Protein 4A29 (pdb70)

Nearest PDB structures (foldseek):
  4a29-assembly1_A  TM=1.004E+00  e=3.109E-51  synthetic construct
  3ud6-assembly1_A  TM=9.917E-01  e=1.009E-44  synthetic construct
  4a2s-assembly1_A  TM=9.831E-01  e=1.140E-44  Saccharolobus solfataricus
  3nxf-assembly1_A  TM=9.892E-01  e=2.843E-44  synthetic construct
  4ix0-assembly1_A  TM=9.923E-01  e=3.459E-43  Saccharolobus solfataricus

InterPro domains:
  IPR001468 Indole-3-glycerol phosphate synthase, conserved site [PS00614] (48-62)
  IPR011060 Ribulose-phosphate binding barrel [SSF51366] (28-241)
  IPR013785 Aldolase-type TIM barrel [G3DSA:3.20.20.70] (1-248)
  IPR013798 Indole-3-glycerol phosphate synthase domain [MF_00134_A] (30-247)
  IPR013798 Indole-3-glycerol phosphate synthase domain [PF00218] (2-242)
  IPR013798 Indole-3-glycerol phosphate synthase domain [cd00331] (46-246)
  IPR045186 Indole-3-glycerol phosphate synthase [PTHR22854] (33-240)

Solvent-accessible surface area: 10860 Å² total; per-residue (Å²): 54,65,205,28,173,55,90,16,39,51,0,0,92,33,4,69,177,17,104,43,29,198,32,98,41,145,56,112,44,62,34,2,27,107,62,0,75,96,12,24,178,148,132,56,28,1,0,0,0,10,2,14,39,75,15,67,48,55,2,100,40,153,81,68,11,42,128,6,0,104,51,0,57,181,69,2,0,0,2,2,0,6,0,3,85,115,44,25,60,8,35,22,90,2,0,85,84,0,9,61,34,14,74,8,1,0,1,0,12,2,12,0,12,54,80,30,0,0,35,0,0,58,37,6,10,0,2,3,0,6,0,4,0,33,0,1,58,61,196,49,0,74,49,9,2,100,56,0,69,90,61,54,1,21,0,0,0,3,0,9,39,74,88,1,10,75,14,0,61,136,21,33,4,129,0,0,0,0,14,11,86,33,48,161,80,44,112,96,60,68,118,29,1,68,105,0,3,85,83,14,62,113,125,7,10,13,0,0,68,4,25,95,2,74,106,92,26,4,83,75,1,79,166,86,28,0,19,0,0,2,0,17,8,8,0,0,126,70,22,111,38,0,82,70,1,29,139

CATH classification: 3.20.20.70

Radius of gyration: 16.33 Å; Cα contacts (8 Å, |Δi|>4): 592; chains: 1; bounding box: 38×41×38 Å

Secondary structure (DSSP, 8-state):
-----HHHHHHHHHHHTPPP-----SS----HHHHHHHHHHTT---EEEEE-SB-TTS-B----HHHHHHHHTTT-SEEEEE--STTT---HHHHHHHHTT-SS-EEEES---SHHHHHHHHHHT-SEEEEEGGGS-HHHHHHHHHHHHHTT---EEEESSHHHHHHHHHTT-SEEEE-SB-TTT--B-HHHHHHHHTTS-TTSEEEEEESS--HHHHHHHHHTT--EEEE-HHHHH-TTHHHHHH-

Organism: Saccharolobus solfataricus (strain ATCC 35092 / DSM 1617 / JCM 11322 / P2) (NCBI:txid273057)

B-factor: mean 19.7, std 9.14, range [6.72, 58.82]

Foldseek 3Di:
DDDDDDPLNVQVVVQVPDDFDDAAADDAADALLVLLVVCVVVLFAAEAEEDWQAAPLGHHHDDDLLVLLVLCLVRHQHYEYEDRPDGGNHHLVSLLVSLVRHDHAYEYEGADQDLSVLVSCVRSRHNEYEYEQVSDDLVSSLVNCVSRVVSVYQYAYEDEAVVSVVSCVVSPRQHYEYEQAHPVPRDGHVVRSLVVLLVDDLRHAYEYEEEDDDQVVSVVVVVSRHSHYYYYNNCNPPVVVSVRNRD

Structure (mmCIF, N/CA/C/O backbone):
data_4A29
#
_entry.id   4A29
#
_cell.length_a   53.940
_cell.length_b   62.590
_cell.length_c   79.810
_cell.angle_alpha   90.00
_cell.angle_beta   90.00
_cell.angle_gamma   90.00
#
_symmetry.space_group_name_H-M   'P 21 21 21'
#
loop_
_entity.id
_entity.type
_entity.pdbx_description
1 polymer 'ENGINEERED RETRO-ALDOL ENZYME RA95.0'
2 non-polymer 1-(6-METHOXYNAPHTHALEN-2-YL)BUTANE-1,3-DIONE
3 non-polymer D-MALATE
4 water water
#
loop_
_atom_site.group_PDB
_atom_site.id
_atom_site.type_symbol
_atom_site.label_atom_id
_atom_site.label_alt_id
_atom_site.label_comp_id
_atom_site.label_asym_id
_atom_site.label_entity_id
_atom_site.label_seq_id
_atom_site.pdbx_PDB_ins_code
_atom_site.Cartn_x
_atom_site.Cartn_y
_atom_site.Cartn_z
_atom_site.occupancy
_atom_site.B_iso_or_equiv
_atom_site.auth_seq_id
_atom_site.auth_comp_id
_atom_site.auth_asym_id
_atom_site.auth_atom_id
_atom_site.pdbx_PDB_model_num
ATOM 1 N N . PRO A 1 2 ? -12.810 -3.097 -1.562 1.00 14.70 2 PRO A N 1
ATOM 2 C CA . PRO A 1 2 ? -12.983 -1.668 -1.278 1.00 12.69 2 PRO A CA 1
ATOM 3 C C . PRO A 1 2 ? -12.721 -1.346 0.185 1.00 13.10 2 PRO A C 1
ATOM 4 O O . PRO A 1 2 ? -12.589 -2.260 0.997 1.00 14.42 2 PRO A O 1
ATOM 15 N N . ARG A 1 3 ? -12.644 -0.065 0.513 1.00 12.37 3 ARG A N 1
ATOM 16 C CA . ARG A 1 3 ? -12.621 0.355 1.909 1.00 12.63 3 ARG A CA 1
ATOM 17 C C . ARG A 1 3 ? -13.955 0.029 2.552 1.00 12.86 3 ARG A C 1
ATOM 18 O O . ARG A 1 3 ? -14.960 -0.165 1.857 1.00 14.46 3 ARG A O 1
ATOM 39 N N . TYR A 1 4 ? -13.964 -0.015 3.880 1.00 14.04 4 TYR A N 1
ATOM 40 C CA . TYR A 1 4 ? -15.207 -0.083 4.620 1.00 14.73 4 TYR A CA 1
ATOM 41 C C . TYR A 1 4 ? -15.708 1.332 4.865 1.00 15.09 4 TYR A C 1
ATOM 42 O O . TYR A 1 4 ? -15.044 2.147 5.493 1.00 18.57 4 TYR A O 1
ATOM 60 N N . LEU A 1 5 ? -16.893 1.601 4.347 1.00 16.50 5 LEU A N 1
ATOM 61 C CA . LEU A 1 5 ? -17.437 2.936 4.306 1.00 19.79 5 LEU A CA 1
ATOM 62 C C . LEU A 1 5 ? -18.789 2.900 4.992 1.00 23.61 5 LEU A C 1
ATOM 63 O O . LEU A 1 5 ? -19.261 1.837 5.416 1.00 26.71 5 LEU A O 1
ATOM 79 N N . LYS A 1 6 ? -19.409 4.062 5.094 1.00 26.07 6 LYS A N 1
ATOM 80 C CA . LYS A 1 6 ? -20.721 4.175 5.706 1.00 25.99 6 LYS A CA 1
ATOM 81 C C . LYS A 1 6 ? -21.674 4.868 4.764 1.00 21.34 6 LYS A C 1
ATOM 82 O O . LYS A 1 6 ? -21.262 5.495 3.779 1.00 21.48 6 LYS A O 1
ATOM 101 N N . GLY A 1 7 ? -22.951 4.746 5.086 1.00 18.44 7 GLY A N 1
ATOM 102 C CA . GLY A 1 7 ? -23.974 5.521 4.423 1.00 17.32 7 GLY A CA 1
ATOM 103 C C . GLY A 1 7 ? -24.038 5.238 2.926 1.00 16.04 7 GLY A C 1
ATOM 104 O O . GLY A 1 7 ? -23.819 4.106 2.454 1.00 16.37 7 GLY A O 1
ATOM 108 N N . TRP A 1 8 ? -24.390 6.282 2.178 1.00 15.43 8 TRP A N 1
ATOM 109 C CA . TRP A 1 8 ? -24.644 6.136 0.755 1.00 14.19 8 TRP A CA 1
ATOM 110 C C . TRP A 1 8 ? -23.410 5.648 0.013 1.00 13.07 8 TRP A C 1
ATOM 111 O O . TRP A 1 8 ? -23.535 4.946 -0.979 1.00 13.01 8 TRP A O 1
ATOM 132 N N A LEU A 1 9 ? -22.231 6.038 0.476 0.67 13.76 9 LEU A N 1
ATOM 133 N N B LEU A 1 9 ? -22.220 5.993 0.499 0.33 13.59 9 LEU A N 1
ATOM 134 C CA A LEU A 1 9 ? -21.017 5.641 -0.220 0.67 14.16 9 LEU A CA 1
ATOM 135 C CA B LEU A 1 9 ? -20.985 5.591 -0.177 0.33 13.82 9 LEU A CA 1
ATOM 136 C C A LEU A 1 9 ? -20.798 4.122 -0.093 0.67 13.70 9 LEU A C 1
ATOM 137 C C B LEU A 1 9 ? -20.774 4.098 -0.083 0.33 13.81 9 LEU A C 1
ATOM 138 O O A LEU A 1 9 ? -20.415 3.469 -1.064 0.67 15.29 9 LEU A O 1
ATOM 139 O O B LEU A 1 9 ? -20.341 3.450 -1.033 0.33 13.73 9 LEU A O 1
ATOM 170 N N . GLU A 1 10 ? -21.051 3.547 1.086 1.00 15.08 10 GLU A N 1
ATOM 171 C CA . GLU A 1 10 ? -20.999 2.098 1.227 1.00 16.18 10 GLU A CA 1
ATOM 172 C C . GLU A 1 10 ? -22.021 1.435 0.293 1.00 14.21 10 GLU A C 1
ATOM 173 O O . GLU A 1 10 ? -21.735 0.426 -0.350 1.00 15.13 10 GLU A O 1
ATOM 185 N N . ASP A 1 11 ? -23.218 2.001 0.218 1.00 13.77 11 ASP A N 1
ATOM 186 C CA . ASP A 1 11 ? -24.250 1.419 -0.608 1.00 14.16 11 ASP A CA 1
ATOM 187 C C . ASP A 1 11 ? -23.844 1.438 -2.080 1.00 12.76 11 ASP A C 1
ATOM 188 O O . ASP A 1 11 ? -24.013 0.443 -2.786 1.00 13.82 11 ASP A O 1
ATOM 197 N N A VAL A 1 12 ? -23.321 2.562 -2.557 0.85 12.29 12 VAL A N 1
ATOM 198 N N B VAL A 1 12 ? -23.335 2.578 -2.541 0.15 12.31 12 VAL A N 1
ATOM 199 C CA A VAL A 1 12 ? -22.987 2.638 -3.973 0.85 11.90 12 VAL A CA 1
ATOM 200 C CA B VAL A 1 12 ? -22.909 2.714 -3.928 0.15 12.04 12 VAL A CA 1
ATOM 201 C C A VAL A 1 12 ? -21.806 1.716 -4.323 0.85 11.52 12 VAL A C 1
ATOM 202 C C B VAL A 1 12 ? -21.887 1.640 -4.254 0.15 11.48 12 VAL A C 1
ATOM 203 O O A VAL A 1 12 ? -21.724 1.182 -5.422 0.85 11.77 12 VAL A O 1
ATOM 204 O O B VAL A 1 12 ? -22.000 0.938 -5.258 0.15 10.24 12 VAL A O 1
ATOM 229 N N . VAL A 1 13 ? -20.893 1.509 -3.386 1.00 12.83 13 VAL A N 1
ATOM 230 C CA . VAL A 1 13 ? -19.843 0.510 -3.587 1.00 14.22 13 VAL A CA 1
ATOM 231 C C . VAL A 1 13 ? -20.400 -0.908 -3.722 1.00 13.89 13 VAL A C 1
ATOM 232 O O . VAL A 1 13 ? -19.973 -1.664 -4.599 1.00 14.20 13 VAL A O 1
ATOM 245 N N . GLN A 1 14 ? -21.344 -1.279 -2.866 1.00 14.84 14 GLN A N 1
ATOM 246 C CA . GLN A 1 14 ? -21.916 -2.620 -2.942 1.00 16.83 14 GLN A CA 1
ATOM 247 C C . GLN A 1 14 ? -22.655 -2.804 -4.254 1.00 17.26 14 GLN A C 1
ATOM 248 O O . GLN A 1 14 ? -22.588 -3.860 -4.881 1.00 17.55 14 GLN A O 1
ATOM 262 N N A LEU A 1 15 ? -23.338 -1.763 -4.684 0.61 15.46 15 LEU A N 1
ATOM 263 N N B LEU A 1 15 ? -23.386 -1.768 -4.663 0.39 16.38 15 LEU A N 1
ATOM 264 C CA A LEU A 1 15 ? -24.043 -1.816 -5.941 0.61 16.84 15 LEU A CA 1
ATOM 265 C CA B LEU A 1 15 ? -24.038 -1.760 -5.970 0.39 17.80 15 LEU A CA 1
ATOM 266 C C A LEU A 1 15 ? -23.059 -1.957 -7.098 0.61 13.50 15 LEU A C 1
ATOM 267 C C B LEU A 1 15 ? -23.002 -2.041 -7.031 0.39 14.74 15 LEU A C 1
ATOM 268 O O A LEU A 1 15 ? -23.301 -2.707 -8.049 0.61 14.04 15 LEU A O 1
ATOM 269 O O B LEU A 1 15 ? -23.147 -2.961 -7.838 0.39 15.23 15 LEU A O 1
ATOM 300 N N . SER A 1 16 ? -21.944 -1.243 -7.020 1.00 12.56 16 SER A N 1
ATOM 301 C CA . SER A 1 16 ? -20.976 -1.310 -8.076 1.00 11.80 16 SER A CA 1
ATOM 302 C C . SER A 1 16 ? -20.304 -2.696 -8.166 1.00 11.86 16 SER A C 1
ATOM 303 O O . SER A 1 16 ? -20.015 -3.178 -9.265 1.00 12.38 16 SER A O 1
ATOM 311 N N . LEU A 1 17 ? -20.099 -3.354 -7.029 1.00 11.63 17 LEU A N 1
ATOM 312 C CA . LEU A 1 17 ? -19.517 -4.687 -7.029 1.00 12.64 17 LEU A CA 1
ATOM 313 C C . LEU A 1 17 ? -20.363 -5.650 -7.854 1.00 13.12 17 LEU A C 1
ATOM 314 O O . LEU A 1 17 ? -19.827 -6.592 -8.447 1.00 13.75 17 LEU A O 1
ATOM 330 N N . ARG A 1 18 ? -21.672 -5.416 -7.901 1.00 13.55 18 ARG A N 1
ATOM 331 C CA . ARG A 1 18 ? -22.573 -6.295 -8.643 1.00 14.86 18 ARG A CA 1
ATOM 332 C C . ARG A 1 18 ? -23.022 -5.754 -10.013 1.00 13.61 18 ARG A C 1
ATOM 333 O O . ARG A 1 18 ? -23.916 -6.325 -10.636 1.00 16.29 18 ARG A O 1
ATOM 354 N N . ARG A 1 19 ? -22.386 -4.689 -10.497 1.00 12.95 19 ARG A N 1
ATOM 355 C CA . ARG A 1 19 ? -22.775 -4.078 -11.762 1.00 13.02 19 ARG A CA 1
ATOM 356 C C . ARG A 1 19 ? -22.545 -5.079 -12.912 1.00 11.93 19 ARG A C 1
ATOM 357 O O . ARG A 1 19 ? -21.411 -5.484 -13.122 1.00 11.85 19 ARG A O 1
ATOM 378 N N . PRO A 1 20 ? -23.595 -5.449 -13.675 1.00 12.91 20 PRO A N 1
ATOM 379 C CA . PRO A 1 20 ? -23.333 -6.351 -14.805 1.00 12.84 20 PRO A CA 1
ATOM 380 C C . PRO A 1 20 ? -22.519 -5.685 -15.895 1.00 12.39 20 PRO A C 1
ATOM 381 O O . PRO A 1 20 ? -22.791 -4.555 -16.282 1.00 15.84 20 PRO A O 1
ATOM 392 N N . SER A 1 21 ? -21.555 -6.419 -16.427 1.00 11.34 21 SER A N 1
ATOM 393 C CA . SER A 1 21 ? -20.723 -5.924 -17.499 1.00 10.82 21 SER A CA 1
ATOM 394 C C . SER A 1 21 ? -21.412 -6.031 -18.858 1.00 10.43 21 SER A C 1
ATOM 395 O O . SER A 1 21 ? -22.381 -6.787 -19.039 1.00 11.28 21 SER A O 1
ATOM 403 N N A VAL A 1 22 ? -20.895 -5.256 -19.807 0.91 10.61 22 VAL A N 1
ATOM 404 N N B VAL A 1 22 ? -20.862 -5.299 -19.821 0.09 10.47 22 VAL A N 1
ATOM 405 C CA A VAL A 1 22 ? -21.446 -5.210 -21.147 0.91 9.97 22 VAL A CA 1
ATOM 406 C CA B VAL A 1 22 ? -21.460 -5.163 -21.140 0.09 10.37 22 VAL A CA 1
ATOM 407 C C A VAL A 1 22 ? -20.590 -5.976 -22.135 0.91 10.92 22 VAL A C 1
ATOM 408 C C B VAL A 1 22 ? -20.569 -5.813 -22.199 0.09 10.62 22 VAL A C 1
ATOM 409 O O A VAL A 1 22 ? -19.426 -6.298 -21.866 0.91 11.49 22 VAL A O 1
ATOM 410 O O B VAL A 1 22 ? -19.351 -5.889 -22.039 0.09 10.07 22 VAL A O 1
ATOM 435 N N . ARG A 1 23 ? -21.190 -6.268 -23.283 1.00 11.03 23 ARG A N 1
ATOM 436 C CA . ARG A 1 23 ? -20.484 -6.785 -24.447 1.00 11.29 23 ARG A CA 1
ATOM 437 C C . ARG A 1 23 ? -20.701 -5.783 -25.571 1.00 12.15 23 ARG A C 1
ATOM 438 O O . ARG A 1 23 ? -21.850 -5.564 -25.979 1.00 13.55 23 ARG A O 1
ATOM 459 N N . ALA A 1 24 ? -19.619 -5.154 -26.034 1.00 12.69 24 ALA A N 1
ATOM 460 C CA . ALA A 1 24 ? -19.701 -4.096 -27.023 1.00 13.76 24 ALA A CA 1
ATOM 461 C C . ALA A 1 24 ? -18.312 -3.891 -27.612 1.00 14.51 24 ALA A C 1
ATOM 462 O O . ALA A 1 24 ? -17.319 -4.257 -26.985 1.00 14.67 24 ALA A O 1
ATOM 469 N N A SER A 1 25 ? -18.235 -3.310 -28.804 0.19 16.35 25 SER A N 1
ATOM 470 N N B SER A 1 25 ? -18.273 -3.272 -28.791 0.81 17.54 25 SER A N 1
ATOM 471 C CA A SER A 1 25 ? -16.946 -2.945 -29.382 0.19 17.48 25 SER A CA 1
ATOM 472 C CA B SER A 1 25 ? -17.034 -2.919 -29.475 0.81 17.48 25 SER A CA 1
ATOM 473 C C A SER A 1 25 ? -16.909 -1.476 -29.779 0.19 17.25 25 SER A C 1
ATOM 474 C C B SER A 1 25 ? -16.976 -1.419 -29.713 0.81 17.81 25 SER A C 1
ATOM 475 O O A SER A 1 25 ? -17.764 -1.000 -30.524 0.19 17.37 25 SER A O 1
ATOM 476 O O B SER A 1 25 ? -17.902 -0.845 -30.270 0.81 18.61 25 SER A O 1
ATOM 491 N N . ARG A 1 26 ? -15.900 -0.764 -29.288 1.00 16.77 26 ARG A N 1
ATOM 492 C CA . ARG A 1 26 ? -15.794 0.673 -29.523 1.00 16.49 26 ARG A CA 1
ATOM 493 C C . ARG A 1 26 ? -15.530 0.947 -31.008 1.00 15.29 26 ARG A C 1
ATOM 494 O O . ARG A 1 26 ? -15.043 0.079 -31.764 1.00 17.03 26 ARG A O 1
ATOM 515 N N . GLN A 1 27 ? -15.838 2.165 -31.420 1.00 16.12 27 GLN A N 1
ATOM 516 C CA . GLN A 1 27 ? -15.875 2.509 -32.826 1.00 15.34 27 GLN A CA 1
ATOM 517 C C . GLN A 1 27 ? -14.665 3.301 -33.291 1.00 14.53 27 GLN A C 1
ATOM 518 O O . GLN A 1 27 ? -14.517 3.538 -34.483 1.00 16.88 27 GLN A O 1
ATOM 532 N N . ARG A 1 28 ? -13.804 3.703 -32.364 1.00 14.48 28 ARG A N 1
ATOM 533 C CA . ARG A 1 28 ? -12.620 4.490 -32.702 1.00 14.80 28 ARG A CA 1
ATOM 534 C C . ARG A 1 28 ? -11.560 4.280 -31.627 1.00 14.52 28 ARG A C 1
ATOM 535 O O . ARG A 1 28 ? -11.871 3.841 -30.530 1.00 15.04 28 ARG A O 1
ATOM 556 N N . PRO A 1 29 ? -10.303 4.624 -31.937 1.00 15.53 29 PRO A N 1
ATOM 557 C CA . PRO A 1 29 ? -9.254 4.516 -30.925 1.00 16.00 29 PRO A CA 1
ATOM 558 C C . PRO A 1 29 ? -9.472 5.490 -29.770 1.00 15.34 29 PRO A C 1
ATOM 559 O O . PRO A 1 29 ? -10.274 6.414 -29.862 1.00 17.42 29 PRO A O 1
ATOM 570 N N . ILE A 1 30 ? -8.766 5.254 -28.681 1.00 14.62 30 ILE A N 1
ATOM 571 C CA . ILE A 1 30 ? -8.670 6.208 -27.584 1.00 15.03 30 ILE A CA 1
ATOM 572 C C . ILE A 1 30 ? -8.144 7.557 -28.073 1.00 15.84 30 ILE A C 1
ATOM 573 O O . ILE A 1 30 ? -7.173 7.635 -28.844 1.00 17.28 30 ILE A O 1
ATOM 589 N N . ILE A 1 31 ? -8.789 8.619 -27.606 1.00 15.57 31 ILE A N 1
ATOM 590 C CA . ILE A 1 31 ? -8.274 9.973 -27.735 1.00 17.49 31 ILE A CA 1
ATOM 591 C C . ILE A 1 31 ? -7.923 10.440 -26.334 1.00 17.38 31 ILE A C 1
ATOM 592 O O . ILE A 1 31 ? -8.783 10.472 -25.464 1.00 18.37 31 ILE A O 1
ATOM 608 N N . SER A 1 32 ? -6.663 10.794 -26.107 1.00 17.96 3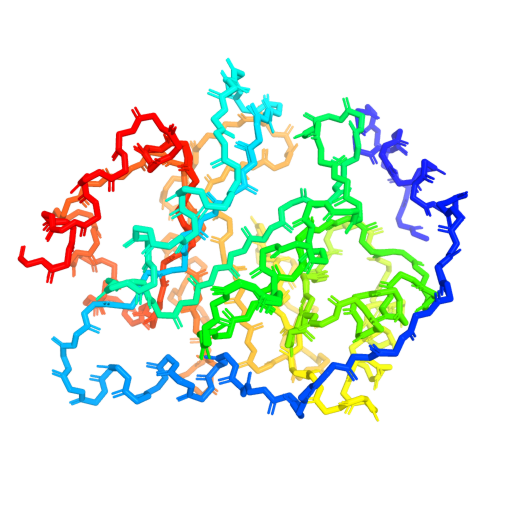2 SER A N 1
ATOM 609 C CA . SER A 1 32 ? -6.196 11.078 -24.751 1.00 18.47 32 SER A CA 1
ATOM 610 C C . SER A 1 32 ? -6.779 12.388 -24.228 1.00 17.87 32 SER A C 1
ATOM 611 O O . SER A 1 32 ? -6.518 13.463 -24.767 1.00 19.29 32 SER A O 1
ATOM 619 N N . LEU A 1 33 ? -7.553 12.294 -23.155 1.00 15.64 33 LEU A N 1
ATOM 620 C CA . LEU A 1 33 ? -8.159 13.466 -22.546 1.00 14.13 33 LEU A CA 1
ATOM 621 C C . LEU A 1 33 ? -7.101 14.361 -21.893 1.00 14.02 33 LEU A C 1
ATOM 622 O O . LEU A 1 33 ? -7.110 15.588 -22.065 1.00 14.11 33 LEU A O 1
ATOM 638 N N . ASN A 1 34 ? -6.181 13.757 -21.152 1.00 14.04 34 ASN A N 1
ATOM 639 C CA . ASN A 1 34 ? -5.151 14.548 -20.491 1.00 14.80 34 ASN A CA 1
ATOM 640 C C . ASN A 1 34 ? -4.235 15.256 -21.493 1.00 16.42 34 ASN A C 1
ATOM 641 O O . ASN A 1 34 ? -3.871 16.412 -21.285 1.00 16.38 34 ASN A O 1
ATOM 652 N N . GLU A 1 35 ? -3.897 14.603 -22.599 1.00 16.96 35 GLU A N 1
ATOM 653 C CA . GLU A 1 35 ? -3.114 15.278 -23.630 1.00 19.54 35 GLU A CA 1
ATOM 654 C C . GLU A 1 35 ? -3.886 16.410 -24.317 1.00 19.75 35 GLU A C 1
ATOM 655 O O . GLU A 1 35 ? -3.299 17.450 -24.635 1.00 21.04 35 GLU A O 1
ATOM 667 N N A ARG A 1 36 ? -5.193 16.255 -24.562 0.55 18.49 36 ARG A N 1
ATOM 668 N N B ARG A 1 36 ? -5.180 16.212 -24.501 0.45 19.26 36 ARG A N 1
ATOM 669 C CA A ARG A 1 36 ? -5.932 17.366 -25.172 0.55 18.07 36 ARG A CA 1
ATOM 670 C CA B ARG A 1 36 ? -5.999 17.220 -25.121 0.45 18.95 36 ARG A CA 1
ATOM 671 C C A ARG A 1 36 ? -5.999 18.537 -24.207 0.55 16.76 36 ARG A C 1
ATOM 672 C C B ARG A 1 36 ? -6.062 18.467 -24.230 0.45 18.42 36 ARG A C 1
ATOM 673 O O A ARG A 1 36 ? -5.897 19.694 -24.612 0.55 17.70 36 ARG A O 1
ATOM 674 O O B ARG A 1 36 ? -6.001 19.595 -24.720 0.45 20.83 36 ARG A O 1
ATOM 715 N N . ILE A 1 37 ? -6.154 18.257 -22.920 1.00 15.81 37 ILE A N 1
ATOM 716 C CA . ILE A 1 37 ? -6.108 19.352 -21.950 1.00 15.68 37 ILE A CA 1
ATOM 717 C C . ILE A 1 37 ? -4.804 20.149 -22.064 1.00 18.02 37 ILE A C 1
ATOM 718 O O . ILE A 1 37 ? -4.805 21.383 -22.081 1.00 17.94 37 ILE A O 1
ATOM 734 N N . LEU A 1 38 ? -3.684 19.442 -22.138 1.00 17.51 38 LEU A N 1
ATOM 735 C CA . LEU A 1 38 ? -2.395 20.128 -22.247 1.00 20.66 38 LEU A CA 1
ATOM 736 C C . LEU A 1 38 ? -2.326 20.966 -23.526 1.00 22.65 38 LEU A C 1
ATOM 737 O O . LEU A 1 38 ? -1.707 22.040 -23.539 1.00 24.97 38 LEU A O 1
ATOM 753 N N . GLU A 1 39 ? -2.934 20.489 -24.608 1.00 21.54 39 GLU A N 1
ATOM 754 C CA . GLU A 1 39 ? -3.014 21.272 -25.847 1.00 23.83 39 GLU A CA 1
ATOM 755 C C . GLU A 1 39 ? -3.795 22.570 -25.640 1.00 24.33 39 GLU A C 1
ATOM 756 O O . GLU A 1 39 ? -3.363 23.641 -26.096 1.00 25.94 39 GLU A O 1
ATOM 768 N N . PHE A 1 40 ? -4.932 22.489 -24.955 1.00 22.14 40 PHE A N 1
ATOM 769 C CA . PHE A 1 40 ? -5.735 23.680 -24.706 1.00 21.24 40 PHE A CA 1
ATOM 770 C C . PHE A 1 40 ? -4.949 24.662 -23.845 1.00 24.03 40 PHE A C 1
ATOM 771 O O . PHE A 1 40 ? -4.954 25.883 -24.092 1.00 23.77 40 PHE A O 1
ATOM 788 N N . ASN A 1 41 ? -4.228 24.147 -22.857 1.00 22.80 41 ASN A N 1
ATOM 789 C CA . ASN A 1 41 ? -3.429 25.016 -21.984 1.00 24.23 41 ASN A CA 1
ATOM 790 C C . ASN A 1 41 ? -2.422 25.837 -22.795 1.00 27.17 41 ASN A C 1
ATOM 791 O O . ASN A 1 41 ? -2.204 27.042 -22.556 1.00 29.40 41 ASN A O 1
ATOM 802 N N . LYS A 1 42 ? -1.777 25.175 -23.744 1.00 28.99 42 LYS A N 1
ATOM 803 C CA . LYS A 1 42 ? -0.759 25.860 -24.556 1.00 30.96 42 LYS A CA 1
ATOM 804 C C . LYS A 1 42 ? -1.368 27.094 -25.210 1.00 29.36 42 LYS A C 1
ATOM 805 O O . LYS A 1 42 ? -0.715 28.143 -25.355 1.00 31.12 42 LYS A O 1
ATOM 824 N N . ARG A 1 43 ? -2.618 26.952 -25.625 1.00 28.89 43 ARG A N 1
ATOM 825 C CA . ARG A 1 43 ? -3.287 27.938 -26.449 1.00 28.66 43 ARG A CA 1
ATOM 826 C C . ARG A 1 43 ? -4.128 28.911 -25.634 1.00 26.68 43 ARG A C 1
ATOM 827 O O . ARG A 1 43 ? -4.799 29.784 -26.204 1.00 28.13 43 ARG A O 1
ATOM 848 N N . ASN A 1 44 ? -4.057 28.801 -24.312 1.00 26.23 44 ASN A N 1
ATOM 849 C CA . ASN A 1 44 ? -4.842 29.662 -23.436 1.00 25.27 44 ASN A CA 1
ATOM 850 C C . ASN A 1 44 ? -6.331 29.605 -23.768 1.00 23.24 44 ASN A C 1
ATOM 851 O O . ASN A 1 44 ? -7.001 30.639 -23.760 1.00 27.13 44 ASN A O 1
ATOM 862 N N . ILE A 1 45 ? -6.843 28.390 -24.029 1.00 21.63 45 ILE A N 1
ATOM 863 C CA . ILE A 1 45 ? -8.267 28.153 -24.135 1.00 22.50 45 ILE A CA 1
ATOM 864 C C . ILE A 1 45 ? -8.624 27.418 -22.883 1.00 20.28 45 ILE A C 1
ATOM 865 O O . ILE A 1 45 ? -8.135 26.324 -22.615 1.00 20.83 45 ILE A O 1
ATOM 881 N N . THR A 1 46 ? -9.463 28.040 -22.095 1.00 19.59 46 THR A N 1
ATOM 882 C CA . THR A 1 46 ? -9.936 27.407 -20.892 1.00 17.20 46 THR A CA 1
ATOM 883 C C . THR A 1 46 ? -10.479 26.018 -21.221 1.00 17.05 46 THR A C 1
ATOM 884 O O . THR A 1 46 ? -11.284 25.883 -22.141 1.00 17.45 46 THR A O 1
ATOM 895 N N . ALA A 1 47 ? -10.053 25.006 -20.457 1.00 14.27 47 ALA A N 1
ATOM 896 C CA . ALA A 1 47 ? -10.383 23.609 -20.727 1.00 13.20 47 ALA A CA 1
ATOM 897 C C . ALA A 1 47 ? -11.414 23.111 -19.729 1.00 11.64 47 ALA A C 1
ATOM 898 O O . ALA A 1 47 ? -11.098 22.866 -18.563 1.00 12.33 47 ALA A O 1
ATOM 905 N N . ILE A 1 48 ? -12.653 22.990 -20.205 1.00 11.43 48 ILE A N 1
ATOM 906 C CA . ILE A 1 48 ? -13.778 22.576 -19.369 1.00 11.17 48 ILE A CA 1
ATOM 907 C C . ILE A 1 48 ? -14.236 21.200 -19.837 1.00 10.73 48 ILE A C 1
ATOM 908 O O . ILE A 1 48 ? -14.549 21.011 -21.017 1.00 11.63 48 ILE A O 1
ATOM 924 N N . ILE A 1 49 ? -14.271 20.252 -18.900 1.00 10.07 49 ILE A N 1
ATOM 925 C CA . ILE A 1 49 ? -14.866 18.943 -19.125 1.00 9.83 49 ILE A CA 1
ATOM 926 C C . ILE A 1 49 ? -16.309 19.072 -18.648 1.00 9.69 49 ILE A C 1
ATOM 927 O O . ILE A 1 49 ? -16.574 19.198 -17.456 1.00 10.54 49 ILE A O 1
ATOM 943 N N . ALA A 1 50 ? -17.248 19.109 -19.585 1.00 9.98 50 ALA A N 1
ATOM 944 C CA . ALA A 1 50 ? -18.662 19.279 -19.248 1.00 9.98 50 ALA A CA 1
ATOM 945 C C . ALA A 1 50 ? -19.232 17.940 -18.838 1.00 9.30 50 ALA A C 1
ATOM 946 O O . ALA A 1 50 ? -19.069 16.946 -19.555 1.00 10.61 50 ALA A O 1
ATOM 953 N N . VAL A 1 51 ? -19.917 17.917 -17.706 1.00 9.56 51 VAL A N 1
ATOM 954 C CA . VAL A 1 51 ? -20.529 16.696 -17.192 1.00 9.29 51 VAL A CA 1
ATOM 955 C C . VAL A 1 51 ? -21.966 16.567 -17.673 1.00 8.57 51 VAL A C 1
ATOM 956 O O . VAL A 1 51 ? -22.750 17.517 -17.545 1.00 9.19 51 VAL A O 1
ATOM 969 N N . TYR A 1 52 ? -22.316 15.383 -18.176 1.00 8.78 52 TYR A N 1
ATOM 970 C CA . TYR A 1 52 ? -23.710 14.995 -18.322 1.00 8.76 52 TYR A CA 1
ATOM 971 C C . TYR A 1 52 ? -24.085 14.075 -17.167 1.00 8.56 52 TYR A C 1
ATOM 972 O O . TYR A 1 52 ? -23.567 12.956 -17.038 1.00 9.29 52 TYR A O 1
ATOM 990 N N A GLU A 1 53 ? -24.948 14.564 -16.275 0.54 8.78 53 GLU A N 1
ATOM 991 N N B GLU A 1 53 ? -24.990 14.591 -16.344 0.46 8.31 53 GLU A N 1
ATOM 992 C CA A GLU A 1 53 ? -25.601 13.697 -15.287 0.54 9.45 53 GLU A CA 1
ATOM 993 C CA B GLU A 1 53 ? -25.326 13.995 -15.071 0.46 9.38 53 GLU A CA 1
ATOM 994 C C A GLU A 1 53 ? -26.937 14.296 -14.900 0.54 9.50 53 GLU A C 1
ATOM 995 C C B GLU A 1 53 ? -26.748 14.485 -14.789 0.46 9.50 53 GLU A C 1
ATOM 996 O O A GLU A 1 53 ? -27.046 15.484 -14.608 0.54 9.95 53 GLU A O 1
ATOM 997 O O B GLU A 1 53 ? -27.010 15.694 -14.786 0.46 10.68 53 GLU A O 1
ATOM 1020 N N A ARG A 1 54 ? -27.960 13.459 -14.864 0.54 9.96 54 ARG A N 1
ATOM 1021 N N B ARG A 1 54 ? -27.678 13.546 -14.618 0.46 9.97 54 ARG A N 1
ATOM 1022 C CA A ARG A 1 54 ? -29.287 13.930 -14.508 0.54 10.90 54 ARG A CA 1
ATOM 1023 C CA B ARG A 1 54 ? -29.098 13.886 -14.500 0.46 10.77 54 ARG A CA 1
ATOM 1024 C C A ARG A 1 54 ? -29.412 14.289 -13.023 0.54 10.06 54 ARG A C 1
ATOM 1025 C C B ARG A 1 54 ? -29.486 14.161 -13.054 0.46 10.56 54 ARG A C 1
ATOM 1026 O O A ARG A 1 54 ? -30.104 15.254 -12.675 0.54 10.73 54 ARG A O 1
ATOM 1027 O O B ARG A 1 54 ? -30.457 14.874 -12.769 0.46 10.16 54 ARG A O 1
ATOM 1068 N N . LYS A 1 55 ? -28.767 13.521 -12.144 1.00 9.82 55 LYS A N 1
ATOM 1069 C CA . LYS A 1 55 ? -29.024 13.652 -10.725 1.00 10.59 55 LYS A CA 1
ATOM 1070 C C . LYS A 1 55 ? -27.707 13.567 -9.972 1.00 10.41 55 LYS A C 1
ATOM 1071 O O . LYS A 1 55 ? -26.743 12.977 -10.455 1.00 10.84 55 LYS A O 1
ATOM 1090 N N A SER A 1 56 ? -27.677 14.143 -8.781 0.69 11.08 56 SER A N 1
ATOM 1091 N N B SER A 1 56 ? -27.683 14.118 -8.765 0.31 11.78 56 SER A N 1
ATOM 1092 C CA A SER A 1 56 ? -26.554 13.964 -7.889 0.69 11.09 56 SER A CA 1
ATOM 1093 C CA B SER A 1 56 ? -26.531 13.982 -7.890 0.31 13.42 56 SER A CA 1
ATOM 1094 C C A SER A 1 56 ? -27.025 14.070 -6.451 0.69 11.97 56 SER A C 1
ATOM 1095 C C B SER A 1 56 ? -26.959 14.139 -6.440 0.31 13.93 56 SER A C 1
ATOM 1096 O O A SER A 1 56 ? -27.966 14.806 -6.161 0.69 12.72 56 SER A O 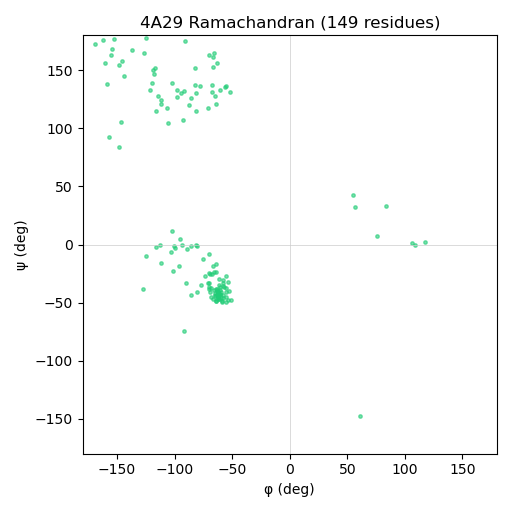1
ATOM 1097 O O B SER A 1 56 ? -27.825 14.960 -6.136 0.31 14.02 56 SER A O 1
ATOM 1112 N N . PRO A 1 57 ? -26.326 13.383 -5.529 1.00 12.50 57 PRO A N 1
ATOM 1113 C CA . PRO A 1 57 ? -26.576 13.602 -4.100 1.00 13.52 57 PRO A CA 1
ATOM 1114 C C . PRO A 1 57 ? -26.291 15.020 -3.646 1.00 13.27 57 PRO A C 1
ATOM 1115 O O . PRO A 1 57 ? -26.685 15.352 -2.538 1.00 15.78 57 PRO A O 1
ATOM 1126 N N . SER A 1 58 ? -25.645 15.842 -4.468 1.00 13.36 58 SER A N 1
ATOM 1127 C CA . SER A 1 58 ? -25.427 17.248 -4.159 1.00 15.68 58 SER A CA 1
ATOM 1128 C C . SER A 1 58 ? -26.681 18.111 -4.329 1.00 14.35 58 SER A C 1
ATOM 1129 O O . SER A 1 58 ? -26.678 19.271 -3.915 1.00 17.62 58 SER A O 1
ATOM 1137 N N . GLY A 1 59 ? -27.732 17.578 -4.959 1.00 12.87 59 GLY A N 1
ATOM 1138 C CA . GLY A 1 59 ? -28.975 18.306 -5.141 1.00 14.14 59 GLY A CA 1
ATOM 1139 C C . GLY A 1 59 ? -29.419 18.608 -6.559 1.00 13.31 59 GLY A C 1
ATOM 1140 O O . GLY A 1 59 ? -30.423 19.261 -6.744 1.00 18.11 59 GLY A O 1
ATOM 1144 N N . LEU A 1 60 ? -28.685 18.155 -7.563 1.00 12.49 60 LEU A N 1
ATOM 1145 C CA . LEU A 1 60 ? -29.126 18.272 -8.948 1.00 12.90 60 LEU A CA 1
ATOM 1146 C C . LEU A 1 60 ? -30.166 17.198 -9.249 1.00 11.78 60 LEU A C 1
ATOM 1147 O O . LEU A 1 60 ? -29.966 16.039 -8.882 1.00 11.55 60 LEU A O 1
ATOM 1163 N N . ASP A 1 61 ? -31.247 17.553 -9.948 1.00 12.45 61 ASP A N 1
ATOM 1164 C CA . ASP A 1 61 ? -32.251 16.561 -10.370 1.00 12.79 61 ASP A CA 1
ATOM 1165 C C . ASP A 1 61 ? -33.010 17.104 -11.568 1.00 14.08 61 ASP A C 1
ATOM 1166 O O . ASP A 1 61 ? -33.985 17.838 -11.414 1.00 16.38 61 ASP A O 1
ATOM 1175 N N . VAL A 1 62 ? -32.532 16.776 -12.764 1.00 13.09 62 VAL A N 1
ATOM 1176 C CA . VAL A 1 62 ? -33.088 17.318 -13.986 1.00 13.49 62 VAL A CA 1
ATOM 1177 C C . VAL A 1 62 ? -33.225 16.239 -15.053 1.00 13.36 62 VAL A C 1
ATOM 1178 O O . VAL A 1 62 ? -32.690 15.130 -14.935 1.00 14.70 62 VAL A O 1
ATOM 1191 N N . GLU A 1 63 ? -33.955 16.592 -16.101 1.00 12.87 63 GLU A N 1
ATOM 1192 C CA . GLU A 1 63 ? -34.000 15.812 -17.330 1.00 12.75 63 GLU A CA 1
ATOM 1193 C C . GLU A 1 63 ? -33.493 16.697 -18.450 1.00 12.15 63 GLU A C 1
ATOM 1194 O O . GLU A 1 63 ? -33.814 17.874 -18.498 1.00 15.64 63 GLU A O 1
ATOM 1206 N N . ARG A 1 64 ? -32.692 16.133 -19.332 1.00 11.38 64 ARG A N 1
ATOM 1207 C CA . ARG A 1 64 ? -32.150 16.824 -20.487 1.00 12.10 64 ARG A CA 1
ATOM 1208 C C . ARG A 1 64 ? -31.737 15.782 -21.507 1.00 11.04 64 ARG A C 1
ATOM 1209 O O . ARG A 1 64 ? -31.137 14.791 -21.140 1.00 12.58 64 ARG A O 1
ATOM 1230 N N . ASP A 1 65 ? -32.007 16.006 -22.784 1.00 12.24 65 ASP A N 1
ATOM 1231 C CA . ASP A 1 65 ? -31.610 15.020 -23.771 1.00 12.54 65 ASP A CA 1
ATOM 1232 C C . ASP A 1 65 ? -30.091 14.906 -23.835 1.00 12.17 65 ASP A C 1
ATOM 1233 O O . ASP A 1 65 ? -29.406 15.923 -24.023 1.00 12.27 65 ASP A O 1
ATOM 1242 N N . PRO A 1 66 ? -29.547 13.682 -23.728 1.00 11.94 66 PRO A N 1
ATOM 1243 C CA . PRO A 1 66 ? -28.081 13.577 -23.676 1.00 12.24 66 PRO A CA 1
ATOM 1244 C C . PRO A 1 66 ? -27.387 13.940 -24.986 1.00 11.62 66 PRO A C 1
ATOM 1245 O O . PRO A 1 66 ? -26.302 14.519 -24.970 1.00 11.78 66 PRO A O 1
ATOM 1256 N N . ILE A 1 67 ? -27.982 13.582 -26.118 1.00 12.69 67 ILE A N 1
ATOM 1257 C CA A ILE A 1 67 ? -27.366 13.878 -27.409 0.43 14.16 67 ILE A CA 1
ATOM 1258 C CA B ILE A 1 67 ? -27.345 13.861 -27.400 0.57 13.33 67 ILE A CA 1
ATOM 1259 C C . ILE A 1 67 ? -27.398 15.370 -27.708 1.00 13.25 67 ILE A C 1
ATOM 1260 O O . ILE A 1 67 ? -26.407 15.945 -28.146 1.00 13.79 67 ILE A O 1
ATOM 1289 N N . GLU A 1 68 ? -28.522 16.025 -27.431 1.00 12.91 68 GLU A N 1
ATOM 1290 C CA . GLU A 1 68 ? -28.590 17.469 -27.632 1.00 14.14 68 GLU A CA 1
ATOM 1291 C C . GLU A 1 68 ? -27.557 18.185 -26.764 1.00 12.02 68 GLU A C 1
ATOM 1292 O O . GLU A 1 68 ? -26.898 19.135 -27.208 1.00 12.69 68 GLU A O 1
ATOM 1304 N N . TYR A 1 69 ? -27.416 17.761 -25.512 1.00 11.42 69 TYR A N 1
ATOM 1305 C CA . TYR A 1 69 ? -26.421 18.366 -24.634 1.00 10.86 69 TYR A CA 1
ATOM 1306 C C . TYR A 1 69 ? -25.010 18.144 -25.155 1.00 10.81 69 TYR A C 1
ATOM 1307 O O . TYR A 1 69 ? -24.196 19.074 -25.247 1.00 11.47 69 TYR A O 1
ATOM 1325 N N . ALA A 1 70 ? -24.716 16.912 -25.532 1.00 11.10 70 ALA A N 1
ATOM 1326 C CA . ALA A 1 70 ? -23.381 16.585 -26.002 1.00 11.61 70 ALA A CA 1
ATOM 1327 C C . ALA A 1 70 ? -23.018 17.349 -27.266 1.00 11.92 70 ALA A C 1
ATOM 1328 O O . ALA A 1 70 ? -21.899 17.834 -27.413 1.00 12.99 70 ALA A O 1
ATOM 1335 N N . LYS A 1 71 ? -23.948 17.432 -28.213 1.00 12.73 71 LYS A N 1
ATOM 1336 C CA A LYS A 1 71 ? -23.669 18.115 -29.469 0.26 13.79 71 LYS A CA 1
ATOM 1337 C CA B LYS A 1 71 ? -23.660 18.120 -29.468 0.74 14.67 71 LYS A CA 1
ATOM 1338 C C . LYS A 1 71 ? -23.467 19.622 -29.254 1.00 13.37 71 LYS A C 1
ATOM 1339 O O . LYS A 1 71 ? -22.652 20.238 -29.922 1.00 14.99 71 LYS A O 1
ATOM 1374 N N . PHE A 1 72 ? -24.184 20.209 -28.307 1.00 12.96 72 PHE A N 1
ATOM 1375 C CA . PHE A 1 72 ? -23.935 21.600 -27.949 1.00 13.18 72 PHE A CA 1
ATOM 1376 C C . PHE A 1 72 ? -22.526 21.739 -27.366 1.00 12.54 72 PHE A C 1
ATOM 1377 O O . PHE A 1 72 ? -21.738 22.602 -27.766 1.00 14.48 72 PHE A O 1
ATOM 1394 N N . MET A 1 73 ? -22.196 20.871 -26.415 1.00 12.38 73 MET A N 1
ATOM 1395 C CA . MET A 1 73 ? -20.925 20.983 -25.708 1.00 12.94 73 MET A CA 1
ATOM 1396 C C . MET A 1 73 ? -19.713 20.669 -26.577 1.00 12.96 73 MET A C 1
ATOM 1397 O O . MET A 1 73 ? -18.609 21.152 -26.313 1.00 14.37 73 MET A O 1
ATOM 1411 N N . GLU A 1 74 ? -19.909 19.873 -27.618 1.00 14.01 74 GLU A N 1
ATOM 1412 C CA . GLU A 1 74 ? -18.830 19.520 -28.524 1.00 14.61 74 GLU A CA 1
ATOM 1413 C C . GLU A 1 74 ? -18.120 20.752 -29.062 1.00 15.14 74 GLU A C 1
ATOM 1414 O O . GLU A 1 74 ? -16.932 20.694 -29.333 1.00 16.83 74 GLU A O 1
ATOM 1426 N N . ARG A 1 75 ? -18.873 21.837 -29.232 1.00 17.13 75 ARG A N 1
ATOM 1427 C CA . ARG A 1 75 ? -18.379 23.098 -29.776 1.00 19.17 75 ARG A CA 1
ATOM 1428 C C . ARG A 1 75 ? -17.359 23.818 -28.844 1.00 17.22 75 ARG A C 1
ATOM 1429 O O . ARG A 1 75 ? -16.531 24.596 -29.299 1.00 20.41 75 ARG A O 1
ATOM 1450 N N . TYR A 1 76 ? -17.438 23.554 -27.542 1.00 13.99 76 TYR A N 1
ATOM 1451 C CA . TYR A 1 76 ? -16.825 24.391 -26.503 1.00 12.72 76 TYR A CA 1
ATOM 1452 C C . TYR A 1 76 ? -15.937 23.628 -25.527 1.00 12.57 76 TYR A C 1
ATOM 1453 O O . TYR A 1 76 ? -14.942 24.172 -25.069 1.00 14.19 76 TYR A O 1
ATOM 1471 N N . ALA A 1 77 ? -16.339 22.414 -25.162 1.00 12.43 77 ALA A N 1
ATOM 1472 C CA . ALA A 1 77 ? -15.713 21.685 -24.082 1.00 11.79 77 ALA A CA 1
ATOM 1473 C C . ALA A 1 77 ? -14.440 20.975 -24.557 1.00 11.89 77 ALA A C 1
ATOM 1474 O O . ALA A 1 77 ? -14.331 20.557 -25.712 1.00 13.55 77 ALA A O 1
ATOM 1481 N N . VAL A 1 78 ? -13.494 20.775 -23.645 1.00 11.64 78 VAL A N 1
ATOM 1482 C CA . VAL A 1 78 ? -12.316 19.979 -23.963 1.00 13.07 78 VAL A CA 1
ATOM 1483 C C . VAL A 1 78 ? -12.649 18.485 -24.041 1.00 12.72 78 VAL A C 1
ATOM 1484 O O . VAL A 1 78 ? -11.977 17.717 -24.742 1.00 14.80 78 VAL A O 1
ATOM 1497 N N . GLY A 1 79 ? -13.678 18.088 -23.304 1.00 11.88 79 GLY A N 1
ATOM 1498 C CA . GLY A 1 79 ? -14.104 16.711 -23.239 1.00 11.88 79 GLY A CA 1
ATOM 1499 C C . GLY A 1 79 ? -15.448 16.695 -22.537 1.00 10.70 79 GLY A C 1
ATOM 1500 O O . GLY A 1 79 ? -15.907 17.708 -22.013 1.00 10.72 79 GLY A O 1
ATOM 1504 N N . LEU A 1 80 ? -16.085 15.531 -22.520 1.00 10.98 80 LEU A N 1
ATOM 1505 C CA . LEU A 1 80 ? -17.315 15.304 -21.756 1.00 10.65 80 LEU A CA 1
ATOM 1506 C C . LEU A 1 80 ? -17.077 14.241 -20.705 1.00 10.72 80 LEU A C 1
ATOM 1507 O O . LEU A 1 80 ? -16.337 13.285 -20.950 1.00 13.82 80 LEU A O 1
ATOM 1523 N N . SER A 1 81 ? -17.750 14.369 -19.570 1.00 10.13 81 SER A N 1
ATOM 1524 C CA . SER A 1 81 ? -17.806 13.330 -18.556 1.00 10.65 81 SER A CA 1
ATOM 1525 C C . SER A 1 81 ? -19.229 12.834 -18.453 1.00 10.74 81 SER A C 1
ATOM 1526 O O . SER A 1 81 ? -20.139 13.623 -18.302 1.00 14.72 81 SER A O 1
ATOM 1534 N N . ILE A 1 82 ? -19.424 11.536 -18.542 1.00 9.00 82 ILE A N 1
ATOM 1535 C CA A ILE A 1 82 ? -20.748 10.963 -18.439 0.43 9.26 82 ILE A CA 1
ATOM 1536 C CA B ILE A 1 82 ? -20.763 10.955 -18.428 0.57 9.35 82 ILE A CA 1
ATOM 1537 C C . ILE A 1 82 ? -20.817 10.132 -17.168 1.00 8.32 82 ILE A C 1
ATOM 1538 O O . ILE A 1 82 ? -20.059 9.174 -17.003 1.00 9.24 82 ILE A O 1
ATOM 1567 N N . THR A 1 83 ? -21.694 10.526 -16.251 1.00 8.95 83 THR A N 1
ATOM 1568 C CA . THR A 1 83 ? -21.847 9.784 -15.004 1.00 9.31 83 THR A CA 1
ATOM 1569 C C . THR A 1 83 ? -22.736 8.576 -15.237 1.00 10.10 83 THR A C 1
ATOM 1570 O O . THR A 1 83 ? -23.914 8.729 -15.558 1.00 12.65 83 THR A O 1
ATOM 1581 N N . THR A 1 84 ? -22.179 7.373 -15.094 1.00 9.18 84 THR A N 1
ATOM 1582 C CA . THR A 1 84 ? -22.877 6.145 -15.415 1.00 9.76 84 THR A CA 1
ATOM 1583 C C . THR A 1 84 ? -23.437 5.443 -14.176 1.00 9.33 84 THR A C 1
ATOM 1584 O O . THR A 1 84 ? -24.075 4.407 -14.301 1.00 10.63 84 THR A O 1
ATOM 1595 N N . GLU A 1 85 ? -23.225 5.989 -12.984 1.00 9.28 85 GLU A N 1
ATOM 1596 C CA . GLU A 1 85 ? -23.796 5.410 -11.770 1.00 9.49 85 GLU A CA 1
ATOM 1597 C C . GLU A 1 85 ? -25.315 5.564 -11.807 1.00 9.29 85 GLU A C 1
ATOM 1598 O O . GLU A 1 85 ? -25.821 6.648 -12.096 1.00 9.79 85 GLU A O 1
ATOM 1610 N N . GLU A 1 86 ? -26.036 4.482 -11.531 1.00 10.55 86 GLU A N 1
ATOM 1611 C CA . GLU A 1 86 ? -27.478 4.428 -11.764 1.00 11.09 86 GLU A CA 1
ATOM 1612 C C . GLU A 1 86 ? -28.356 4.963 -10.641 1.00 11.14 86 GLU A C 1
ATOM 1613 O O . GLU A 1 86 ? -29.374 5.596 -10.907 1.00 12.22 86 GLU A O 1
ATOM 1625 N N . LYS A 1 87 ? -28.044 4.616 -9.398 1.00 11.91 87 LYS A N 1
ATOM 1626 C CA . LYS A 1 87 ? -29.005 4.780 -8.316 1.00 12.40 87 LYS A CA 1
ATOM 1627 C C . LYS A 1 87 ? -29.060 6.204 -7.790 1.00 12.66 87 LYS A C 1
ATOM 1628 O O . LYS A 1 87 ? -30.136 6.715 -7.459 1.00 14.16 87 LYS A O 1
ATOM 1647 N N . TYR A 1 88 ? -27.894 6.826 -7.667 1.00 11.39 88 TYR A N 1
ATOM 1648 C CA . TYR A 1 88 ? -27.767 8.148 -7.068 1.00 11.93 88 TYR A CA 1
ATOM 1649 C C . TYR A 1 88 ? -27.617 9.256 -8.105 1.00 11.68 88 TYR A C 1
ATOM 1650 O O . TYR A 1 88 ? -27.909 10.415 -7.817 1.00 12.70 88 TYR A O 1
ATOM 1668 N N . PHE A 1 89 ? -27.152 8.891 -9.298 1.00 10.28 89 PHE A N 1
ATOM 1669 C CA . PHE A 1 89 ? -26.894 9.856 -10.355 1.00 10.19 89 PHE A CA 1
ATOM 1670 C C . PHE A 1 89 ? -27.779 9.660 -11.588 1.00 10.19 89 PHE A C 1
ATOM 1671 O O . PHE A 1 89 ? -27.683 10.441 -12.533 1.00 9.76 89 PHE A O 1
ATOM 1688 N N . ASN A 1 90 ? -28.637 8.642 -11.587 1.00 9.96 90 ASN A N 1
ATOM 1689 C CA . ASN A 1 90 ? -29.557 8.396 -12.696 1.00 10.50 90 ASN A CA 1
ATOM 1690 C C . ASN A 1 90 ? -28.857 8.222 -14.037 1.00 10.47 90 ASN A C 1
ATOM 1691 O O . ASN A 1 90 ? -29.412 8.540 -15.087 1.00 12.74 90 ASN A O 1
ATOM 1702 N N . GLY A 1 91 ? -27.653 7.669 -13.991 1.00 10.21 91 GLY A N 1
ATOM 1703 C CA . GLY A 1 91 ? -26.890 7.404 -15.183 1.00 9.72 91 GLY A CA 1
ATOM 1704 C C . GLY A 1 91 ? -27.146 6.024 -15.750 1.00 9.77 91 GLY A C 1
ATOM 1705 O O . GLY A 1 91 ? -27.851 5.198 -15.159 1.00 11.47 91 GLY A O 1
ATOM 1709 N N . SER A 1 92 ? -26.540 5.771 -16.900 1.00 9.83 92 SER A N 1
ATOM 1710 C CA . SER A 1 92 ? -26.629 4.445 -17.515 1.00 11.80 92 SER A CA 1
ATOM 1711 C C . SER A 1 92 ? -25.504 4.256 -18.523 1.00 10.55 92 SER A C 1
ATOM 1712 O O . SER A 1 92 ? -24.971 5.214 -19.085 1.00 11.42 92 SER A O 1
ATOM 1720 N N . TYR A 1 93 ? -25.171 2.996 -18.767 1.00 10.35 93 TYR A N 1
ATOM 1721 C CA . TYR A 1 93 ? -24.218 2.650 -19.803 1.00 10.41 93 TYR A CA 1
ATOM 1722 C C . TYR A 1 93 ? -24.695 3.049 -21.205 1.00 10.32 93 TYR A C 1
ATOM 1723 O O . TYR A 1 93 ? -23.893 3.501 -22.009 1.00 11.59 93 TYR A O 1
ATOM 1741 N N . GLU A 1 94 ? -25.983 2.905 -21.493 1.00 11.47 94 GLU A N 1
ATOM 1742 C CA . GLU A 1 94 ? -26.512 3.339 -22.785 1.00 13.11 94 GLU A CA 1
ATOM 1743 C C . GLU A 1 94 ? -26.311 4.841 -23.009 1.00 13.59 94 GLU A C 1
ATOM 1744 O O . GLU A 1 94 ? -26.039 5.270 -24.132 1.00 15.98 94 GLU A O 1
ATOM 1756 N N . THR A 1 95 ? -26.432 5.635 -21.950 1.00 12.94 95 THR A N 1
ATOM 1757 C CA . THR A 1 95 ? -26.211 7.079 -22.060 1.00 15.00 95 THR A CA 1
ATOM 1758 C C . THR A 1 95 ? -24.766 7.358 -22.514 1.00 12.04 95 THR A C 1
ATOM 1759 O O . THR A 1 95 ? -24.517 8.168 -23.403 1.00 13.53 95 THR A O 1
ATOM 1770 N N . LEU A 1 96 ? -23.812 6.686 -21.890 1.00 10.75 96 LEU A N 1
ATOM 1771 C CA . LEU A 1 96 ? -22.419 6.789 -22.304 1.00 10.71 96 LEU A CA 1
ATOM 1772 C C . LEU A 1 96 ? -22.230 6.367 -23.753 1.00 11.46 96 LEU A C 1
ATOM 1773 O O . LEU A 1 96 ? -21.575 7.059 -24.525 1.00 12.23 96 LEU A O 1
ATOM 1789 N N . ARG A 1 97 ? -22.779 5.213 -24.122 1.00 11.97 97 ARG A N 1
ATOM 1790 C CA A ARG A 1 97 ? -22.617 4.696 -25.482 0.56 13.53 97 ARG A CA 1
ATOM 1791 C CA B ARG A 1 97 ? -22.604 4.709 -25.482 0.44 14.85 97 ARG A CA 1
ATOM 1792 C C . ARG A 1 97 ? -23.104 5.729 -26.502 1.00 14.09 97 ARG A C 1
ATOM 1793 O O . ARG A 1 97 ? -22.420 6.024 -27.485 1.00 15.92 97 ARG A O 1
ATOM 1832 N N . LYS A 1 98 ? -24.301 6.266 -26.278 1.00 14.30 98 LYS A N 1
ATOM 1833 C CA . LYS A 1 98 ? -24.912 7.195 -27.225 1.00 16.78 98 LYS A CA 1
ATOM 1834 C C . LYS A 1 98 ? -24.113 8.488 -27.347 1.00 16.72 98 LYS A C 1
ATOM 1835 O O . LYS A 1 98 ? -23.901 9.002 -28.440 1.00 18.88 98 LYS A O 1
ATOM 1854 N N . ILE A 1 99 ? -23.674 9.025 -26.216 1.00 14.11 99 ILE A N 1
ATOM 1855 C CA . ILE A 1 99 ? -22.926 10.261 -26.250 1.00 15.14 99 ILE A CA 1
ATOM 1856 C C . ILE A 1 99 ? -21.574 10.047 -26.935 1.00 15.44 99 ILE A C 1
ATOM 1857 O O . ILE A 1 99 ? -21.175 10.826 -27.798 1.00 17.90 99 ILE A O 1
ATOM 1873 N N . ALA A 1 100 ? -20.861 8.993 -26.556 1.00 14.93 100 ALA A N 1
ATOM 1874 C CA . ALA A 1 100 ? -19.527 8.760 -27.080 1.00 15.87 100 ALA A CA 1
ATOM 1875 C C . ALA A 1 100 ? -19.553 8.551 -28.590 1.00 20.76 100 ALA A C 1
ATOM 1876 O O . ALA A 1 100 ? -18.606 8.919 -29.288 1.00 27.90 100 ALA A O 1
ATOM 1883 N N A SER A 1 101 ? -20.667 7.997 -29.068 0.52 18.08 101 SER A N 1
ATOM 1884 N N B SER A 1 101 ? -20.604 7.939 -29.116 0.48 18.04 101 SER A N 1
ATOM 1885 C CA A SER A 1 101 ? -20.918 7.784 -30.494 0.52 20.54 101 SER A CA 1
ATOM 1886 C CA B SER A 1 101 ? -20.666 7.739 -30.561 0.48 21.24 101 SER A CA 1
ATOM 1887 C C A SER A 1 101 ? -21.485 9.009 -31.233 0.52 22.25 101 SER A C 1
ATOM 1888 C C B SER A 1 101 ? -21.079 9.013 -31.308 0.48 20.51 101 SER A C 1
ATOM 1889 O O A SER A 1 101 ? -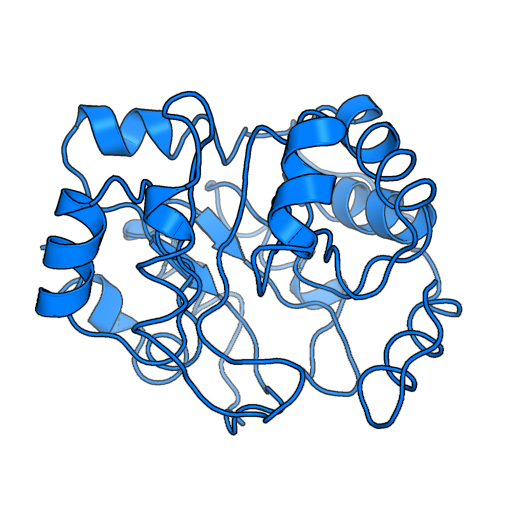21.641 8.972 -32.456 0.52 23.83 101 SER A O 1
ATOM 1890 O O B SER A 1 101 ? -20.864 9.115 -32.517 0.48 22.15 101 SER A O 1
ATOM 1905 N N A SER A 1 102 ? -21.808 10.078 -30.506 0.52 20.89 102 SER A N 1
ATOM 1906 N N B SER A 1 102 ? -21.659 9.978 -30.594 0.48 18.43 102 SER A N 1
ATOM 1907 C CA A SER A 1 102 ? -22.412 11.268 -31.116 0.52 20.92 102 SER A CA 1
ATOM 1908 C CA B SER A 1 102 ? -22.305 11.136 -31.220 0.48 19.21 102 SER A CA 1
ATOM 1909 C C A SER A 1 102 ? -21.457 12.453 -31.280 0.52 19.16 102 SER A C 1
ATOM 1910 C C B SER A 1 102 ? -21.362 12.327 -31.438 0.48 18.49 102 SER A C 1
ATOM 1911 O O A SER A 1 102 ? -21.816 13.443 -31.917 0.52 20.36 102 SER A O 1
ATOM 1912 O O B SER A 1 102 ? -21.620 13.164 -32.302 0.48 20.64 102 SER A O 1
ATOM 1927 N N . VAL A 1 103 ? -20.274 12.388 -30.676 1.00 15.78 103 VAL A N 1
ATOM 1928 C CA . VAL A 1 103 ? -19.356 13.517 -30.727 1.00 15.86 103 VAL A CA 1
ATOM 1929 C C . VAL A 1 103 ? -17.932 13.034 -30.906 1.00 15.79 103 VAL A C 1
ATOM 1930 O O . VAL A 1 103 ? -17.657 11.838 -30.776 1.00 16.96 103 VAL A O 1
ATOM 1943 N N A SER A 1 104 ? -17.045 13.993 -31.181 0.60 16.12 104 SER A N 1
ATOM 1944 N N B SER A 1 104 ? -17.008 13.937 -31.215 0.40 17.19 104 SER A N 1
ATOM 1945 C CA A SER A 1 104 ? -15.676 13.717 -31.597 0.60 17.67 104 SER A CA 1
ATOM 1946 C CA B SER A 1 104 ? -15.640 13.510 -31.496 0.40 18.46 104 SER A CA 1
ATOM 1947 C C A SER A 1 104 ? -14.650 13.939 -30.476 0.60 16.81 104 SER A C 1
ATOM 1948 C C B SER A 1 104 ? -14.613 14.125 -30.549 0.40 17.36 104 SER A C 1
ATOM 1949 O O A SER A 1 104 ? -13.499 13.524 -30.607 0.60 17.83 104 SER A O 1
ATOM 1950 O O B SER A 1 104 ? -13.427 14.200 -30.884 0.40 16.93 104 SER A O 1
ATOM 1965 N N . ILE A 1 105 ? -15.062 14.581 -29.383 1.00 15.08 105 ILE A N 1
ATOM 1966 C CA . ILE A 1 105 ? -14.135 15.007 -28.329 1.00 14.65 105 ILE A CA 1
ATOM 1967 C C . ILE A 1 105 ? -14.018 13.904 -27.268 1.00 14.12 105 ILE A C 1
ATOM 1968 O O . ILE A 1 105 ? -14.881 13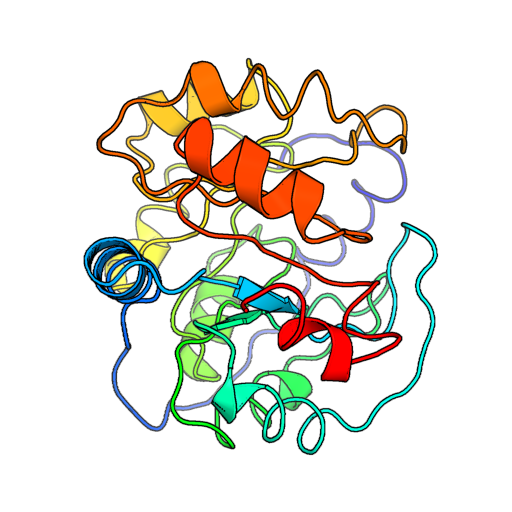.031 -27.164 1.00 14.24 105 ILE A O 1
ATOM 1984 N N . PRO A 1 106 ? -12.935 13.918 -26.485 1.00 13.11 106 PRO A N 1
ATOM 1985 C CA . PRO A 1 106 ? -12.701 12.809 -25.557 1.00 13.43 106 PRO A CA 1
ATOM 1986 C C . PRO A 1 106 ? -13.714 12.718 -24.427 1.00 11.19 106 PRO A C 1
ATOM 1987 O O . PRO A 1 106 ? -14.316 13.707 -24.018 1.00 12.04 106 PRO A O 1
ATOM 1998 N N A ILE A 1 107 ? -13.896 11.498 -23.927 0.23 10.30 107 ILE A N 1
ATOM 1999 N N B ILE A 1 107 ? -13.858 11.497 -23.928 0.77 10.89 107 ILE A N 1
ATOM 2000 C CA A ILE A 1 107 ? -14.961 11.202 -22.977 0.23 10.08 107 ILE A CA 1
ATOM 2001 C CA B ILE A 1 107 ? -14.932 11.102 -23.037 0.77 10.90 107 ILE A CA 1
ATOM 2002 C C A ILE A 1 107 ? -14.483 10.436 -21.759 0.23 10.06 107 ILE A C 1
ATOM 2003 C C B ILE A 1 107 ? -14.356 10.493 -21.754 0.77 10.24 107 ILE A C 1
ATOM 2004 O O A ILE A 1 107 ? -13.914 9.342 -21.856 0.23 9.45 107 ILE A O 1
ATOM 2005 O O B ILE A 1 107 ? -13.540 9.559 -21.806 0.77 9.93 107 ILE A O 1
ATOM 2036 N N . LEU A 1 108 ? -14.787 11.014 -20.608 1.00 9.76 108 LEU A N 1
ATOM 2037 C CA . LEU A 1 108 ? -14.519 10.406 -19.300 1.00 9.34 108 LEU A CA 1
ATOM 2038 C C . LEU A 1 108 ? -15.769 9.667 -18.826 1.00 8.84 108 LEU A C 1
ATOM 2039 O O . LEU A 1 108 ? -16.855 10.244 -18.795 1.00 9.54 108 LEU A O 1
ATOM 2055 N N A MET A 1 109 ? -15.636 8.396 -18.436 0.50 9.06 109 MET A N 1
ATOM 2056 N N B MET A 1 109 ? -15.582 8.406 -18.438 0.50 8.18 109 MET A N 1
ATOM 2057 C CA A MET A 1 109 ? -16.715 7.724 -17.707 0.50 9.13 109 MET A CA 1
ATOM 2058 C CA B MET A 1 109 ? -16.616 7.620 -17.779 0.50 7.60 109 MET A CA 1
ATOM 2059 C C A MET A 1 109 ? -16.542 7.975 -16.216 0.50 9.14 109 MET A C 1
ATOM 2060 C C B MET A 1 109 ? -16.460 7.783 -16.268 0.50 7.13 109 MET A C 1
ATOM 2061 O O A MET A 1 109 ? -15.450 7.818 -15.663 0.50 8.51 109 MET A O 1
ATOM 2062 O O B MET A 1 109 ? -15.482 7.308 -15.684 0.50 6.93 109 MET A O 1
ATOM 2089 N N A SER A 1 110 ? -17.635 8.390 -15.582 0.50 8.84 110 SER A N 1
ATOM 2090 N N B SER A 1 110 ? -17.413 8.489 -15.651 0.50 8.00 110 SER A N 1
ATOM 2091 C CA A SER A 1 110 ? -17.624 8.850 -14.208 0.50 9.61 110 SER A CA 1
ATOM 2092 C CA B SER A 1 110 ? -17.420 8.724 -14.210 0.50 8.08 110 SER A CA 1
ATOM 2093 C C A SER A 1 110 ? -18.534 7.933 -13.378 0.50 8.02 110 SER A C 1
ATOM 2094 C C B SER A 1 110 ? -18.438 7.833 -13.507 0.50 8.46 110 SER A C 1
ATOM 2095 O O A SER A 1 110 ? -19.757 7.959 -13.532 0.50 7.59 110 SER A O 1
ATOM 2096 O O B SER A 1 110 ? -19.615 7.783 -13.869 0.50 8.14 110 SER A O 1
ATOM 2111 N N . ASP A 1 111 ? -17.936 7.113 -12.518 1.00 8.64 111 ASP A N 1
ATOM 2112 C CA . ASP A 1 111 ? -18.697 6.127 -11.767 1.00 8.63 111 ASP A CA 1
ATOM 2113 C C . ASP A 1 111 ? -17.873 5.794 -10.519 1.00 9.06 111 ASP A C 1
ATOM 2114 O O . ASP A 1 111 ? -16.906 6.495 -10.208 1.00 10.00 111 ASP A O 1
ATOM 2123 N N . PHE A 1 112 ? -18.278 4.746 -9.813 1.00 8.99 112 PHE A N 1
ATOM 2124 C CA . PHE A 1 112 ? -17.615 4.259 -8.616 1.00 9.07 112 PHE A CA 1
ATOM 2125 C C . PHE A 1 112 ? -16.993 2.928 -8.975 1.00 9.28 112 PHE A C 1
ATOM 2126 O O . PHE A 1 112 ? -17.631 1.875 -8.855 1.00 10.55 112 PHE A O 1
ATOM 2143 N N A ILE A 1 113 ? -15.764 2.997 -9.479 0.10 9.07 113 ILE A N 1
ATOM 2144 N N B ILE A 1 113 ? -15.771 2.975 -9.481 0.90 9.46 113 ILE A N 1
ATOM 2145 C CA A ILE A 1 113 ? -15.070 1.825 -9.987 0.10 8.92 113 ILE A CA 1
ATOM 2146 C CA B ILE A 1 113 ? -15.141 1.776 -10.045 0.90 9.80 113 ILE A CA 1
ATOM 2147 C C A ILE A 1 113 ? -14.512 1.034 -8.821 0.10 8.85 113 ILE A C 1
ATOM 2148 C C B ILE A 1 113 ? -14.406 0.998 -8.954 0.90 10.11 113 ILE A C 1
ATOM 2149 O O A ILE A 1 113 ? -13.803 1.573 -7.970 0.10 7.87 113 ILE A O 1
ATOM 2150 O O B ILE A 1 113 ? -13.499 1.519 -8.293 0.90 11.06 113 ILE A O 1
ATOM 2181 N N . VAL A 1 114 ? -14.842 -0.248 -8.789 1.00 10.27 114 VAL A N 1
ATOM 2182 C CA . VAL A 1 114 ? -14.314 -1.147 -7.776 1.00 10.86 114 VAL A CA 1
ATOM 2183 C C . VAL A 1 114 ? -13.848 -2.486 -8.340 1.00 11.72 114 VAL A C 1
ATOM 2184 O O . VAL A 1 114 ? -13.295 -3.295 -7.602 1.00 13.54 114 VAL A O 1
ATOM 2198 N N . LYS A 1 115 ? -14.051 -2.724 -9.636 1.00 11.58 115 LYS A N 1
ATOM 2199 C CA . LYS A 1 115 ? -13.646 -3.979 -10.265 1.00 11.45 115 LYS A CA 1
ATOM 2200 C C . LYS A 1 115 ? -13.262 -3.741 -11.717 1.00 10.66 115 LYS A C 1
ATOM 2201 O O . LYS A 1 115 ? -13.710 -2.788 -12.365 1.00 11.08 115 LYS A O 1
ATOM 2220 N N . GLU A 1 116 ? -12.417 -4.627 -12.229 1.00 11.49 116 GLU A N 1
ATOM 2221 C CA . GLU A 1 116 ? -11.888 -4.494 -13.583 1.00 11.59 116 GLU A CA 1
ATOM 2222 C C . GLU A 1 116 ? -12.963 -4.452 -14.650 1.00 10.74 116 GLU A C 1
ATOM 2223 O O . GLU A 1 116 ? -12.800 -3.747 -15.646 1.00 10.86 116 GLU A O 1
ATOM 2235 N N . SER A 1 117 ? -14.050 -5.195 -14.485 1.00 10.78 117 SER A N 1
ATOM 2236 C CA . SER A 1 117 ? -15.029 -5.225 -15.560 1.00 10.78 117 SER A CA 1
ATOM 2237 C C . SER A 1 117 ? -15.669 -3.860 -15.799 1.00 9.97 117 SER A C 1
ATOM 2238 O O . SER A 1 117 ? -16.162 -3.620 -16.898 1.00 10.37 117 SER A O 1
ATOM 2246 N N . GLN A 1 118 ? -15.678 -2.972 -14.806 1.00 9.63 118 GLN A N 1
ATOM 2247 C CA . GLN A 1 118 ? -16.212 -1.641 -15.038 1.00 9.44 118 GLN A CA 1
ATOM 2248 C C . GLN A 1 118 ? -15.295 -0.829 -15.961 1.00 9.78 118 GLN A C 1
ATOM 2249 O O . GLN A 1 118 ? -15.787 0.022 -16.709 1.00 9.40 118 GLN A O 1
ATOM 2263 N N . ILE A 1 119 ? -13.982 -1.053 -15.890 1.00 9.60 119 ILE A N 1
ATOM 2264 C CA . ILE A 1 119 ? -13.054 -0.450 -16.833 1.00 9.96 119 ILE A CA 1
ATOM 2265 C C . ILE A 1 119 ? -13.239 -1.058 -18.225 1.00 10.03 119 ILE A C 1
ATOM 2266 O O . ILE A 1 119 ? -13.264 -0.338 -19.216 1.00 10.60 119 ILE A O 1
ATOM 2282 N N . ASP A 1 120 ? -13.432 -2.374 -18.298 1.00 10.17 120 ASP A N 1
ATOM 2283 C CA . ASP A 1 120 ? -13.783 -3.007 -19.570 1.00 10.92 120 ASP A CA 1
ATOM 2284 C C . ASP A 1 120 ? -15.031 -2.337 -20.147 1.00 10.38 120 ASP A C 1
ATOM 2285 O O . ASP A 1 120 ? -15.104 -2.053 -21.340 1.00 10.81 120 ASP A O 1
ATOM 2294 N N . ASP A 1 121 ? -16.036 -2.121 -19.302 1.00 9.94 121 ASP A N 1
ATOM 2295 C CA . ASP A 1 121 ? -17.279 -1.504 -19.758 1.00 9.87 121 ASP A CA 1
ATOM 2296 C C . ASP A 1 121 ? -17.022 -0.130 -20.355 1.00 9.93 121 ASP A C 1
ATOM 2297 O O . ASP A 1 121 ? -17.494 0.173 -21.448 1.00 10.38 121 ASP A O 1
ATOM 2306 N N . ALA A 1 122 ? -16.277 0.707 -19.638 1.00 9.54 122 ALA A N 1
ATOM 2307 C CA . ALA A 1 122 ? -15.955 2.035 -20.138 1.00 9.80 122 ALA A CA 1
ATOM 2308 C C . ALA A 1 122 ? -15.285 1.948 -21.512 1.00 10.27 122 ALA A C 1
ATOM 2309 O O . ALA A 1 122 ? -15.653 2.662 -22.453 1.00 10.41 122 ALA A O 1
ATOM 2316 N N . TYR A 1 123 ? -14.266 1.101 -21.631 1.00 10.35 123 TYR A N 1
ATOM 2317 C CA . TYR A 1 123 ? -13.528 0.985 -22.887 1.00 10.93 123 TYR A CA 1
ATOM 2318 C C . TYR A 1 123 ? -14.458 0.515 -24.013 1.00 11.02 123 TYR A C 1
ATOM 2319 O O . TYR A 1 123 ? -14.455 1.072 -25.123 1.00 11.45 123 TYR A O 1
ATOM 2337 N N . ASN A 1 124 ? -15.243 -0.515 -23.737 1.00 10.23 124 ASN A N 1
ATOM 2338 C CA . ASN A 1 124 ? -16.057 -1.105 -24.771 1.00 11.29 124 ASN A CA 1
ATOM 2339 C C . ASN A 1 124 ? -17.202 -0.207 -25.215 1.00 11.09 124 ASN A C 1
ATOM 2340 O O . ASN A 1 124 ? -17.674 -0.333 -26.352 1.00 12.10 124 ASN A O 1
ATOM 2351 N N . LEU A 1 125 ? -17.633 0.709 -24.343 1.00 10.25 125 LEU A N 1
ATOM 2352 C CA . LEU A 1 125 ? -18.694 1.647 -24.663 1.00 10.70 125 LEU A CA 1
ATOM 2353 C C . LEU A 1 125 ? -18.195 2.939 -25.308 1.00 11.27 125 LEU A C 1
ATOM 2354 O O . LEU A 1 125 ? -19.009 3.792 -25.693 1.00 12.41 125 LEU A O 1
ATOM 2370 N N . GLY A 1 126 ? -16.875 3.094 -25.432 1.00 10.69 126 GLY A N 1
ATOM 2371 C CA . GLY A 1 126 ? -16.313 4.211 -26.167 1.00 11.14 126 GLY A CA 1
ATOM 2372 C C . GLY A 1 126 ? -15.625 5.277 -25.329 1.00 10.82 126 GLY A C 1
ATOM 2373 O O . GLY A 1 126 ? -15.133 6.253 -25.893 1.00 11.83 126 GLY A O 1
ATOM 2377 N N . ALA A 1 127 ? -15.582 5.130 -24.004 1.00 10.06 127 ALA A N 1
ATOM 2378 C CA . ALA A 1 127 ? -14.905 6.141 -23.195 1.00 10.13 127 ALA A CA 1
ATOM 2379 C C . ALA A 1 127 ? -13.411 6.145 -23.463 1.00 10.80 127 ALA A C 1
ATOM 2380 O O . ALA A 1 127 ? -12.810 5.117 -23.774 1.00 11.96 127 ALA A O 1
ATOM 2387 N N . ASP A 1 128 ? -12.792 7.294 -23.258 1.00 10.65 128 ASP A N 1
ATOM 2388 C CA . ASP A 1 128 ? -11.354 7.457 -23.420 1.00 11.21 128 ASP A CA 1
ATOM 2389 C C . ASP A 1 128 ? -10.599 7.336 -22.116 1.00 11.05 128 ASP A C 1
ATOM 2390 O O . ASP A 1 128 ? -9.384 7.114 -22.142 1.00 12.84 128 ASP A O 1
ATOM 2399 N N . THR A 1 129 ? -11.288 7.482 -20.984 1.00 10.24 129 THR A N 1
ATOM 2400 C CA . THR A 1 129 ? -10.678 7.280 -19.696 1.00 10.53 129 THR A CA 1
ATOM 2401 C C . THR A 1 129 ? -11.796 7.089 -18.660 1.00 9.99 129 THR A C 1
ATOM 2402 O O . THR A 1 129 ? -12.992 7.174 -19.000 1.00 9.52 129 THR A O 1
ATOM 2413 N N . VAL A 1 130 ? -11.382 6.800 -17.426 1.00 9.56 130 VAL A N 1
ATOM 2414 C CA . VAL A 1 130 ? -12.272 6.500 -16.327 1.00 9.80 130 VAL A CA 1
ATOM 2415 C C . VAL A 1 130 ? -11.847 7.277 -15.098 1.00 9.52 130 VAL A C 1
ATOM 2416 O O . VAL A 1 130 ? -10.667 7.606 -14.929 1.00 10.21 130 VAL A O 1
ATOM 2429 N N A LEU A 1 131 ? -12.798 7.503 -14.209 0.72 9.12 131 LEU A N 1
ATOM 2430 N N B LEU A 1 131 ? -12.828 7.615 -14.256 0.28 10.70 131 LEU A N 1
ATOM 2431 C CA A LEU A 1 131 ? -12.555 8.088 -12.900 0.72 8.40 131 LEU A CA 1
ATOM 2432 C CA B LEU A 1 131 ? -12.601 8.046 -12.872 0.28 11.34 131 LEU A CA 1
ATOM 2433 C C A LEU A 1 131 ? -12.248 6.961 -11.915 0.72 9.00 131 LEU A C 1
ATOM 2434 C C B LEU A 1 131 ? -12.146 6.874 -12.009 0.28 10.10 131 LEU A C 1
ATOM 2435 O O A LEU A 1 131 ? -12.975 5.962 -11.869 0.72 8.62 131 LEU A O 1
ATOM 2436 O O B LEU A 1 131 ? -12.657 5.762 -12.146 0.28 10.82 131 LEU A O 1
ATOM 2467 N N . LEU A 1 132 ? -11.201 7.133 -11.109 1.00 8.93 132 LEU A N 1
ATOM 2468 C CA . LEU A 1 132 ? -10.925 6.255 -9.965 1.00 9.68 132 LEU A CA 1
ATOM 2469 C C . LEU A 1 132 ? -10.927 7.135 -8.715 1.00 9.52 132 LEU A C 1
ATOM 2470 O O . LEU A 1 132 ? -10.400 8.234 -8.726 1.00 12.38 132 LEU A O 1
ATOM 2486 N N . ILE A 1 133 ? -11.513 6.649 -7.633 1.00 10.35 133 ILE A N 1
ATOM 2487 C CA . ILE A 1 133 ? -11.742 7.454 -6.441 1.00 9.99 133 ILE A CA 1
ATOM 2488 C C . ILE A 1 133 ? -10.935 6.874 -5.279 1.00 10.38 133 ILE A C 1
ATOM 2489 O O . ILE A 1 133 ? -11.170 5.747 -4.830 1.00 11.15 133 ILE A O 1
ATOM 2505 N N . VAL A 1 134 ? -9.958 7.636 -4.794 1.00 10.75 134 VAL A N 1
ATOM 2506 C CA . VAL A 1 134 ? -9.041 7.113 -3.787 1.00 11.44 134 VAL A CA 1
ATOM 2507 C C . VAL A 1 134 ? -9.797 6.634 -2.544 1.00 11.51 134 VAL A C 1
ATOM 2508 O O . VAL A 1 134 ? -9.461 5.606 -1.973 1.00 12.87 134 VAL A O 1
ATOM 2521 N N A LYS A 1 135 ? -10.787 7.410 -2.102 0.73 11.10 135 LYS A N 1
ATOM 2522 N N B LYS A 1 135 ? -10.842 7.354 -2.159 0.27 12.10 135 LYS A N 1
ATOM 2523 C CA A LYS A 1 135 ? -11.483 7.145 -0.845 0.73 12.11 135 LYS A CA 1
ATOM 2524 C CA B LYS A 1 135 ? -11.469 7.135 -0.866 0.27 12.99 135 LYS A CA 1
ATOM 2525 C C A LYS A 1 135 ? -12.160 5.781 -0.790 0.73 11.98 135 LYS A C 1
ATOM 2526 C C B LYS A 1 135 ? -12.34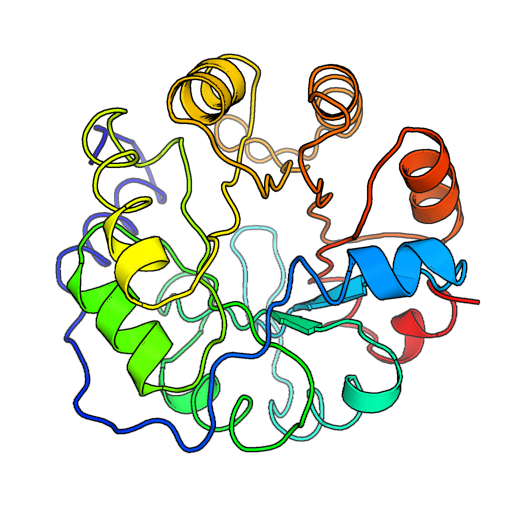0 5.885 -0.800 0.27 12.29 135 LYS A C 1
ATOM 2527 O O A LYS A 1 135 ? -12.321 5.239 0.304 0.73 15.11 135 LYS A O 1
ATOM 2528 O O B LYS A 1 135 ? -12.829 5.535 0.279 0.27 10.47 135 LYS A O 1
ATOM 2565 N N . ILE A 1 136 ? -12.578 5.230 -1.934 1.00 11.27 136 ILE A N 1
ATOM 2566 C CA . ILE A 1 136 ? -13.380 4.002 -1.898 1.00 10.92 136 ILE A CA 1
ATOM 2567 C C . ILE A 1 136 ? -12.540 2.742 -2.034 1.00 10.91 136 ILE A C 1
ATOM 2568 O O . ILE A 1 136 ? -13.064 1.653 -1.843 1.00 12.01 136 ILE A O 1
ATOM 2584 N N . LEU A 1 137 ? -11.253 2.892 -2.339 1.00 11.14 137 LEU A N 1
ATOM 2585 C CA . LEU A 1 137 ? -10.398 1.765 -2.655 1.00 12.08 137 LEU A CA 1
ATOM 2586 C C . LEU A 1 137 ? -9.256 1.659 -1.651 1.00 12.13 137 LEU A C 1
ATOM 2587 O O . LEU A 1 137 ? -8.758 2.670 -1.147 1.00 12.85 137 LEU A O 1
ATOM 2603 N N . THR A 1 138 ? -8.772 0.447 -1.402 1.00 13.41 138 THR A N 1
ATOM 2604 C CA . THR A 1 138 ? -7.499 0.339 -0.705 1.00 13.84 138 THR A CA 1
ATOM 2605 C C . THR A 1 138 ? -6.379 0.816 -1.641 1.00 14.17 138 THR A C 1
ATOM 2606 O O . THR A 1 138 ? -6.565 0.904 -2.866 1.00 13.77 138 THR A O 1
ATOM 2617 N N . GLU A 1 139 ? -5.214 1.123 -1.088 1.00 14.32 139 GLU A N 1
ATOM 2618 C CA . GLU A 1 139 ? -4.115 1.566 -1.934 1.00 14.53 139 GLU A CA 1
ATOM 2619 C C . GLU A 1 139 ? -3.757 0.483 -2.973 1.00 14.80 139 GLU A C 1
ATOM 2620 O O . GLU A 1 139 ? -3.486 0.776 -4.141 1.00 14.48 139 GLU A O 1
ATOM 2632 N N . ARG A 1 140 ? -3.755 -0.775 -2.551 1.00 14.95 140 ARG A N 1
ATOM 2633 C CA . ARG A 1 140 ? -3.444 -1.869 -3.474 1.00 16.12 140 ARG A CA 1
ATOM 2634 C C . ARG A 1 140 ? -4.477 -1.955 -4.598 1.00 14.36 140 ARG A C 1
ATOM 2635 O O . ARG A 1 140 ? -4.113 -2.159 -5.757 1.00 14.05 140 ARG A O 1
ATOM 2656 N N . GLU A 1 141 ? -5.752 -1.827 -4.257 1.00 13.88 141 GLU A N 1
ATOM 2657 C CA . GLU A 1 141 ? -6.808 -1.878 -5.259 1.00 14.26 141 GLU A CA 1
ATOM 2658 C C . GLU A 1 141 ? -6.648 -0.740 -6.253 1.00 13.96 141 GLU A C 1
ATOM 2659 O O . GLU A 1 141 ? -6.826 -0.926 -7.457 1.00 14.25 141 GLU A O 1
ATOM 2671 N N . LEU A 1 142 ? -6.381 0.461 -5.749 1.00 12.57 142 LEU A N 1
ATOM 2672 C CA . LEU A 1 142 ? -6.260 1.618 -6.605 1.00 12.69 142 LEU A CA 1
ATOM 2673 C C . LEU A 1 142 ? -5.074 1.438 -7.554 1.00 12.93 142 LEU A C 1
ATOM 2674 O O . LEU A 1 142 ? -5.170 1.705 -8.750 1.00 13.44 142 LEU A O 1
ATOM 2690 N N A GLU A 1 143 ? -3.951 0.991 -7.012 0.53 11.87 143 GLU A N 1
ATOM 2691 N N B GLU A 1 143 ? -3.951 0.958 -7.034 0.47 13.56 143 GLU A N 1
ATOM 2692 C CA A GLU A 1 143 ? -2.796 0.728 -7.849 0.53 12.83 143 GLU A CA 1
ATOM 2693 C CA B GLU A 1 143 ? -2.792 0.761 -7.887 0.47 14.29 143 GLU A CA 1
ATOM 2694 C C A GLU A 1 143 ? -3.105 -0.270 -8.962 0.53 12.85 143 GLU A C 1
ATOM 2695 C C B GLU A 1 143 ? -3.037 -0.307 -8.956 0.47 14.47 143 GLU A C 1
ATOM 2696 O O A GLU A 1 143 ? -2.763 -0.056 -10.131 0.53 11.98 143 GLU A O 1
ATOM 2697 O O B GLU A 1 143 ? -2.582 -0.173 -10.094 0.47 16.12 143 GLU A O 1
ATOM 2720 N N . SER A 1 144 ? -3.767 -1.362 -8.604 1.00 13.04 144 SER A N 1
ATOM 2721 C CA . SER A 1 144 ? -4.096 -2.393 -9.574 1.00 13.59 144 SER A CA 1
ATOM 2722 C C . SER A 1 144 ? -5.041 -1.866 -10.668 1.00 13.47 144 SER A C 1
ATOM 2723 O O . SER A 1 144 ? -4.849 -2.154 -11.849 1.00 13.62 144 SER A O 1
ATOM 2731 N N . LEU A 1 145 ? -6.050 -1.093 -10.286 1.00 11.95 145 LEU A N 1
ATOM 2732 C CA . LEU A 1 145 ? -7.009 -0.557 -11.263 1.00 11.57 145 LEU A CA 1
ATOM 2733 C C . LEU A 1 145 ? -6.354 0.526 -12.137 1.00 11.92 145 LEU A C 1
ATOM 2734 O O . LEU A 1 145 ? -6.688 0.648 -13.320 1.00 12.13 145 LEU A O 1
ATOM 2750 N N A LEU A 1 146 ? -5.430 1.287 -11.563 0.15 12.50 146 LEU A N 1
ATOM 2751 N N B LEU A 1 146 ? -5.425 1.293 -11.575 0.85 11.88 146 LEU A N 1
ATOM 2752 C CA A LEU A 1 146 ? -4.663 2.264 -12.328 0.15 13.09 146 LEU A CA 1
ATOM 2753 C CA B LEU A 1 146 ? -4.654 2.245 -12.378 0.85 11.95 146 LEU A CA 1
ATOM 2754 C C A LEU A 1 146 ? -3.788 1.600 -13.399 0.15 12.39 146 LEU A C 1
ATOM 2755 C C B LEU A 1 146 ? -3.905 1.503 -13.464 0.85 13.03 146 LEU A C 1
ATOM 2756 O O A LEU A 1 146 ? -3.632 2.127 -14.500 0.15 10.61 146 LEU A O 1
ATOM 2757 O O B LEU A 1 146 ? -3.961 1.851 -14.650 0.85 13.19 146 LEU A O 1
ATOM 2788 N N . GLU A 1 147 ? -3.203 0.453 -13.066 1.00 13.72 147 GLU A N 1
ATOM 2789 C CA . GLU A 1 147 ? -2.467 -0.350 -14.023 1.00 16.06 147 GLU A CA 1
ATOM 2790 C C . GLU A 1 147 ? -3.415 -0.940 -15.078 1.00 15.76 147 GLU A C 1
ATOM 2791 O O . GLU A 1 147 ? -3.087 -0.998 -16.272 1.00 14.76 147 GLU A O 1
ATOM 2803 N N . TYR A 1 148 ? -4.575 -1.409 -14.650 1.00 13.63 148 TYR A N 1
ATOM 2804 C CA . TYR A 1 148 ? -5.501 -2.038 -15.589 1.00 14.13 148 TYR A CA 1
ATOM 2805 C C . TYR A 1 148 ? -6.001 -1.013 -16.622 1.00 12.81 148 TYR A C 1
ATOM 2806 O O . TYR A 1 148 ? -6.061 -1.289 -17.815 1.00 13.65 148 TYR A O 1
ATOM 2824 N N . ALA A 1 149 ? -6.364 0.179 -16.168 1.00 12.65 149 ALA A N 1
ATOM 2825 C CA . ALA A 1 149 ? -6.754 1.247 -17.099 1.00 13.04 149 ALA A CA 1
ATOM 2826 C C . ALA A 1 149 ? -5.622 1.555 -18.089 1.00 13.88 149 ALA A C 1
ATOM 2827 O O . ALA A 1 149 ? -5.846 1.698 -19.303 1.00 13.40 149 ALA A O 1
ATOM 2834 N N . ARG A 1 150 ? -4.405 1.672 -17.574 1.00 13.62 150 ARG A N 1
ATOM 2835 C CA . ARG A 1 150 ? -3.280 1.969 -18.438 1.00 15.73 150 ARG A CA 1
ATOM 2836 C C . ARG A 1 150 ? -3.068 0.865 -19.485 1.00 16.57 150 ARG A C 1
ATOM 2837 O O . ARG A 1 150 ? -2.599 1.144 -20.578 1.00 16.48 150 ARG A O 1
ATOM 2858 N N . SER A 1 151 ? -3.424 -0.374 -19.161 1.00 16.40 151 SER A N 1
ATOM 2859 C CA . SER A 1 151 ? -3.247 -1.488 -20.097 1.00 17.63 151 SER A CA 1
ATOM 2860 C C . SER A 1 151 ? -4.162 -1.343 -21.314 1.00 16.20 151 SER A C 1
ATOM 2861 O O . SER A 1 151 ? -3.909 -1.960 -22.341 1.00 19.24 151 SER A O 1
ATOM 2869 N N . TYR A 1 152 ? -5.20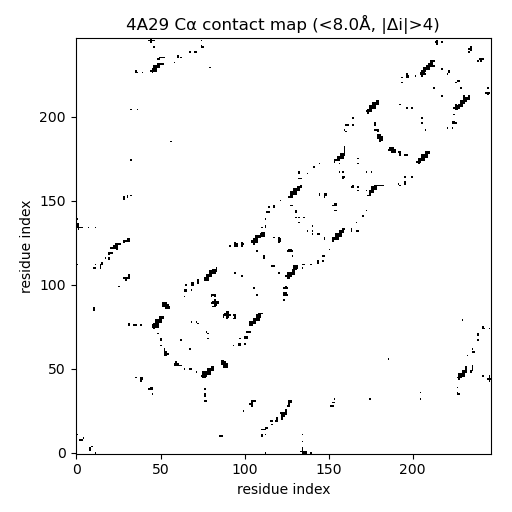4 -0.517 -21.204 1.00 15.35 152 TYR A N 1
ATOM 2870 C CA . TYR A 1 152 ? -6.058 -0.142 -22.339 1.00 15.48 152 TYR A CA 1
ATOM 2871 C C . TYR A 1 152 ? -5.625 1.149 -23.029 1.00 16.73 152 TYR A C 1
ATOM 2872 O O . TYR A 1 152 ? -6.274 1.613 -23.971 1.00 18.87 152 TYR A O 1
ATOM 2890 N N . GLY A 1 153 ? -4.561 1.767 -22.541 1.00 15.45 153 GLY A N 1
ATOM 2891 C CA . GLY A 1 153 ? -4.158 3.060 -23.057 1.00 17.07 153 GLY A CA 1
ATOM 2892 C C . GLY A 1 153 ? -4.901 4.233 -22.443 1.00 15.24 153 GLY A C 1
ATOM 2893 O O . GLY A 1 153 ? -4.888 5.328 -23.014 1.00 17.17 153 GLY A O 1
ATOM 2897 N N A MET A 1 154 ? -5.530 4.039 -21.285 0.44 13.42 154 MET A N 1
ATOM 2898 N N B MET A 1 154 ? -5.522 4.002 -21.295 0.56 14.22 154 MET A N 1
ATOM 2899 C CA A MET A 1 154 ? -6.306 5.105 -20.635 0.44 13.23 154 MET A CA 1
ATOM 2900 C CA B MET A 1 154 ? -6.184 5.060 -20.554 0.56 14.65 154 MET A CA 1
ATOM 2901 C C A MET A 1 154 ? -5.616 5.587 -19.351 0.44 12.04 154 MET A C 1
ATOM 2902 C C B MET A 1 154 ? -5.269 5.563 -19.470 0.56 15.51 154 MET A C 1
ATOM 2903 O O A MET A 1 154 ? -5.440 4.797 -18.416 0.44 12.40 154 MET A O 1
ATOM 2904 O O B MET A 1 154 ? -4.615 4.784 -18.785 0.56 19.60 154 MET A O 1
ATOM 2931 N N . GLU A 1 155 ? -5.241 6.871 -19.290 1.00 13.48 155 GLU A N 1
ATOM 2932 C CA . GLU A 1 155 ? -4.708 7.441 -18.054 1.00 13.10 155 GLU A CA 1
ATOM 2933 C C . GLU A 1 155 ? -5.919 7.879 -17.238 1.00 11.70 155 GLU A C 1
ATOM 2934 O O . GLU A 1 155 ? -6.594 8.850 -17.608 1.00 11.47 155 GLU A O 1
ATOM 2947 N N A PRO A 1 156 ? -6.213 7.180 -16.133 0.70 11.41 156 PRO A N 1
ATOM 2948 N N B PRO A 1 156 ? -6.253 7.150 -16.160 0.30 11.39 156 PRO A N 1
ATOM 2949 C CA A PRO A 1 156 ? -7.419 7.507 -15.374 0.70 10.51 156 PRO A CA 1
ATOM 2950 C CA B PRO A 1 156 ? -7.452 7.513 -15.394 0.30 10.98 156 PRO A CA 1
ATOM 2951 C C A PRO A 1 156 ? -7.290 8.864 -14.696 0.70 10.64 156 PRO A C 1
ATOM 2952 C C B PRO A 1 156 ? -7.310 8.808 -14.616 0.30 10.67 156 PRO A C 1
ATOM 2953 O O A PRO A 1 156 ? -6.178 9.337 -14.415 0.70 10.86 156 PRO A O 1
ATOM 2954 O O B PRO A 1 156 ? -6.217 9.160 -14.160 0.30 10.25 156 PRO A O 1
ATOM 2975 N N . LEU A 1 157 ? -8.441 9.478 -14.423 1.00 9.79 157 LEU A N 1
ATOM 2976 C CA . LEU A 1 157 ? -8.519 10.643 -13.562 1.00 9.70 157 LEU A CA 1
ATOM 2977 C C . LEU A 1 157 ? -8.719 10.161 -12.129 1.00 9.33 157 LEU A C 1
ATOM 2978 O O . LEU A 1 157 ? -9.756 9.563 -11.811 1.00 10.11 157 LEU A O 1
ATOM 2994 N N A ILE A 1 158 ? -7.766 10.526 -11.272 0.17 9.19 158 ILE A N 1
ATOM 2995 N N B ILE A 1 158 ? -7.698 10.328 -11.289 0.83 9.55 158 ILE A N 1
ATOM 2996 C CA A ILE A 1 158 ? -7.611 9.973 -9.934 0.17 8.74 158 ILE A CA 1
ATOM 2997 C CA B ILE A 1 158 ? -7.728 9.831 -9.922 0.83 10.42 158 ILE A CA 1
ATOM 2998 C C A ILE A 1 158 ? -8.118 10.987 -8.908 0.17 9.27 158 ILE A C 1
ATOM 2999 C C B ILE A 1 158 ? -8.177 10.974 -9.025 0.83 9.58 158 ILE A C 1
ATOM 3000 O O A ILE A 1 158 ? -7.434 11.970 -8.620 0.17 9.14 158 ILE A O 1
ATOM 3001 O O B ILE A 1 158 ? -7.561 12.046 -8.994 0.83 10.20 158 ILE A O 1
ATOM 3032 N N . LEU A 1 159 ? -9.308 10.755 -8.356 1.00 9.96 159 LEU A N 1
ATOM 3033 C CA . LEU A 1 159 ? -10.014 11.789 -7.599 1.00 9.66 159 LEU A CA 1
ATOM 3034 C C . LEU A 1 159 ? -9.632 11.781 -6.128 1.00 9.82 159 LEU A C 1
ATOM 3035 O O . LEU A 1 159 ? -9.766 10.747 -5.464 1.00 10.78 159 LEU A O 1
ATOM 3051 N N . ILE A 1 160 ? -9.204 12.936 -5.630 1.00 9.98 160 ILE A N 1
ATOM 3052 C CA . ILE A 1 160 ? -8.769 13.106 -4.253 1.00 10.15 160 ILE A CA 1
ATOM 3053 C C . ILE A 1 160 ? -9.674 14.088 -3.519 1.00 10.23 160 ILE A C 1
ATOM 3054 O O . ILE A 1 160 ? -10.233 15.021 -4.117 1.00 11.47 160 ILE A O 1
ATOM 3070 N N . ASN A 1 161 ? -9.761 13.891 -2.208 1.00 11.68 161 ASN A N 1
ATOM 3071 C CA . ASN A 1 161 ? -10.561 14.732 -1.351 1.00 13.97 161 ASN A CA 1
ATOM 3072 C C . ASN A 1 161 ? -9.774 15.337 -0.198 1.00 13.90 161 ASN A C 1
ATOM 3073 O O . ASN A 1 161 ? -10.290 16.211 0.490 1.00 17.77 161 ASN A O 1
ATOM 3084 N N . ASP A 1 162 ? -8.544 14.887 0.024 1.00 13.07 162 ASP A N 1
ATOM 3085 C CA . ASP A 1 162 ? -7.729 15.357 1.134 1.00 14.20 162 ASP A CA 1
ATOM 3086 C C . ASP A 1 162 ? -6.273 14.945 0.914 1.00 12.68 162 ASP A C 1
ATOM 3087 O O . ASP A 1 162 ? -5.927 14.303 -0.089 1.00 12.35 162 ASP A O 1
ATOM 3096 N N A GLU A 1 163 ? -5.415 15.364 1.842 0.70 13.30 163 GLU A N 1
ATOM 3097 N N B GLU A 1 163 ? -5.415 15.306 1.860 0.30 13.27 163 GLU A N 1
ATOM 3098 C CA A GLU A 1 163 ? -3.990 15.093 1.752 0.70 12.96 163 GLU A CA 1
ATOM 3099 C CA B GLU A 1 163 ? -3.987 15.083 1.705 0.30 13.00 163 GLU A CA 1
ATOM 3100 C C A GLU A 1 163 ? -3.695 13.598 1.829 0.70 12.08 163 GLU A C 1
ATOM 3101 C C B GLU A 1 163 ? -3.606 13.626 1.958 0.30 12.06 163 GLU A C 1
ATOM 3102 O O A GLU A 1 163 ? -2.759 13.103 1.197 0.70 13.13 163 GLU A O 1
ATOM 3103 O O B GLU A 1 163 ? -2.516 13.189 1.583 0.30 11.08 163 GLU A O 1
ATOM 3126 N N . ASN A 1 164 ? -4.491 12.883 2.617 1.00 12.06 164 ASN A N 1
ATOM 3127 C CA . ASN A 1 164 ? -4.298 11.448 2.769 1.00 12.75 164 ASN A CA 1
ATOM 3128 C C . ASN A 1 164 ? -4.504 10.758 1.409 1.00 11.84 164 ASN A C 1
ATOM 3129 O O . ASN A 1 164 ? -3.696 9.929 0.986 1.00 13.05 164 ASN A O 1
ATOM 3140 N N . ASP A 1 165 ? -5.549 11.160 0.690 1.00 11.70 165 ASP A N 1
ATOM 3141 C CA . ASP A 1 165 ? -5.769 10.665 -0.669 1.00 11.28 165 ASP A CA 1
ATOM 3142 C C . ASP A 1 165 ? -4.611 11.039 -1.601 1.00 11.50 165 ASP A C 1
ATOM 3143 O O . ASP A 1 165 ? -4.170 10.243 -2.426 1.00 11.79 165 ASP A O 1
ATOM 3152 N N . LEU A 1 166 ? -4.131 12.274 -1.477 1.00 11.86 166 LEU A N 1
ATOM 3153 C CA . LEU A 1 166 ? -3.034 12.732 -2.331 1.00 12.30 166 LEU A CA 1
ATOM 3154 C C . LEU A 1 166 ? -1.757 11.918 -2.121 1.00 12.45 166 LEU A C 1
ATOM 3155 O O . LEU A 1 166 ? -1.058 11.583 -3.072 1.00 13.26 166 LEU A O 1
ATOM 3171 N N . ASP A 1 167 ? -1.456 11.611 -0.859 1.00 13.06 167 ASP A N 1
ATOM 3172 C CA . ASP A 1 167 ? -0.291 10.794 -0.500 1.00 14.17 167 ASP A CA 1
ATOM 3173 C C . ASP A 1 167 ? -0.318 9.469 -1.271 1.00 13.27 167 ASP A C 1
ATOM 3174 O O . ASP A 1 167 ? 0.683 9.046 -1.862 1.00 13.98 167 ASP A O 1
ATOM 3183 N N . ILE A 1 168 ? -1.475 8.821 -1.268 1.00 13.07 168 ILE A N 1
ATOM 3184 C CA . ILE A 1 168 ? -1.645 7.574 -1.995 1.00 13.53 168 ILE A CA 1
ATOM 3185 C C . ILE A 1 168 ? -1.484 7.791 -3.496 1.00 13.29 168 ILE A C 1
ATOM 3186 O O . ILE A 1 168 ? -0.739 7.048 -4.166 1.00 14.65 168 ILE A O 1
ATOM 3202 N N . ALA A 1 169 ? -2.167 8.801 -4.036 1.00 12.82 169 ALA A N 1
ATOM 3203 C CA . ALA A 1 169 ? -2.171 9.015 -5.471 1.00 13.24 169 ALA A CA 1
ATOM 3204 C C . ALA A 1 169 ? -0.761 9.269 -6.010 1.00 13.29 169 ALA A C 1
ATOM 3205 O O . ALA A 1 169 ? -0.375 8.733 -7.060 1.00 14.75 169 ALA A O 1
ATOM 3212 N N . LEU A 1 170 ? 0.013 10.086 -5.308 1.00 13.22 170 LEU A N 1
ATOM 3213 C CA . LEU A 1 170 ? 1.359 10.366 -5.779 1.00 14.45 170 LEU A CA 1
ATOM 3214 C C . LEU A 1 170 ? 2.250 9.142 -5.643 1.00 15.35 170 LEU A C 1
ATOM 3215 O O . LEU A 1 170 ? 3.110 8.897 -6.498 1.00 16.61 170 LEU A O 1
ATOM 3231 N N . ARG A 1 171 ? 2.096 8.382 -4.561 1.00 15.22 171 ARG A N 1
ATOM 3232 C CA . ARG A 1 171 ? 2.951 7.215 -4.348 1.00 16.30 171 ARG A CA 1
ATOM 3233 C C . ARG A 1 171 ? 2.802 6.210 -5.479 1.00 18.08 171 ARG A C 1
ATOM 3234 O O . ARG A 1 171 ? 3.783 5.615 -5.910 1.00 19.34 171 ARG A O 1
ATOM 3255 N N . ILE A 1 172 ? 1.578 6.026 -5.972 1.00 16.55 172 ILE A N 1
ATOM 3256 C CA . ILE A 1 172 ? 1.359 5.077 -7.048 1.00 18.64 172 ILE A CA 1
ATOM 3257 C C . ILE A 1 172 ? 1.600 5.675 -8.432 1.00 17.72 172 ILE A C 1
ATOM 3258 O O . ILE A 1 172 ? 1.498 4.970 -9.434 1.00 20.06 172 ILE A O 1
ATOM 3274 N N . GLY A 1 173 ? 1.949 6.954 -8.489 1.00 17.37 173 GLY A N 1
ATOM 3275 C CA . GLY A 1 173 ? 2.368 7.567 -9.737 1.00 17.81 173 GLY A CA 1
ATOM 3276 C C . GLY A 1 173 ? 1.208 8.045 -10.604 1.00 16.40 173 GLY A C 1
ATOM 3277 O O . GLY A 1 173 ? 1.328 8.041 -11.824 1.00 16.04 173 GLY A O 1
ATOM 3281 N N . ALA A 1 174 ? 0.117 8.496 -9.989 1.00 14.11 174 ALA A N 1
ATOM 3282 C CA . ALA A 1 174 ? -0.950 9.148 -10.744 1.00 13.40 174 ALA A CA 1
ATOM 3283 C C . ALA A 1 174 ? -0.375 10.317 -11.545 1.00 14.58 174 ALA A C 1
ATOM 3284 O O . ALA A 1 174 ? 0.370 11.127 -11.011 1.00 16.98 174 ALA A O 1
ATOM 3291 N N . ARG A 1 175 ? -0.789 10.437 -12.801 1.00 13.72 175 ARG A N 1
ATOM 3292 C CA . ARG A 1 175 ? -0.391 11.562 -13.636 1.00 14.26 175 ARG A CA 1
ATOM 3293 C C . ARG A 1 175 ? -1.551 12.500 -13.993 1.00 12.93 175 ARG A C 1
ATOM 3294 O O . ARG A 1 175 ? -1.329 13.495 -14.671 1.00 13.61 175 ARG A O 1
ATOM 3315 N N . PHE A 1 176 ? -2.757 12.182 -13.523 1.00 12.25 176 PHE A N 1
ATOM 3316 C CA . PHE A 1 176 ? -3.966 12.925 -13.899 1.00 11.47 176 PHE A CA 1
ATOM 3317 C C . PHE A 1 176 ? -4.843 12.870 -12.658 1.00 10.50 176 PHE A C 1
ATOM 3318 O O . PHE A 1 176 ? -5.379 11.817 -12.333 1.00 11.18 176 PHE A O 1
ATOM 3335 N N . ILE A 1 177 ? -4.919 13.995 -11.939 1.00 10.48 177 ILE A N 1
ATOM 3336 C CA . ILE A 1 177 ? -5.568 14.024 -10.630 1.00 10.19 177 ILE A CA 1
ATOM 3337 C C . ILE A 1 177 ? -6.709 15.025 -10.660 1.00 10.19 177 ILE A C 1
ATOM 3338 O O . ILE A 1 177 ? -6.545 16.165 -11.118 1.00 10.88 177 ILE A O 1
ATOM 3354 N N . GLY A 1 178 ? -7.861 14.589 -10.153 1.00 10.24 178 GLY A N 1
ATOM 3355 C CA . GLY A 1 178 ? -8.983 15.480 -9.941 1.00 9.92 178 GLY A CA 1
ATOM 3356 C C . GLY A 1 178 ? -9.079 15.842 -8.474 1.00 9.65 178 GLY A C 1
ATOM 3357 O O . GLY A 1 178 ? -8.868 14.982 -7.609 1.00 11.47 178 GLY A O 1
ATOM 3361 N N . ILE A 1 179 ? -9.377 17.102 -8.195 1.00 10.18 179 ILE A N 1
ATOM 3362 C CA . ILE A 1 179 ? -9.464 17.585 -6.825 1.00 10.61 179 ILE A CA 1
ATOM 3363 C C . ILE A 1 179 ? -10.910 17.979 -6.555 1.00 10.20 179 ILE A C 1
ATOM 3364 O O . ILE A 1 179 ? -11.446 18.890 -7.196 1.00 11.15 179 ILE A O 1
ATOM 3380 N N A MET A 1 180 ? -11.562 17.257 -5.645 0.56 10.03 180 MET A N 1
ATOM 3381 N N B MET A 1 180 ? -11.517 17.286 -5.597 0.44 12.26 180 MET A N 1
ATOM 3382 C CA A MET A 1 180 ? -12.953 17.525 -5.311 0.56 10.40 180 MET A CA 1
ATOM 3383 C CA B MET A 1 180 ? -12.880 17.553 -5.179 0.44 13.46 180 MET A CA 1
ATOM 3384 C C A MET A 1 180 ? -13.100 18.862 -4.606 0.56 11.54 180 MET A C 1
ATOM 3385 C C B MET A 1 180 ? -13.051 18.970 -4.675 0.44 13.20 180 MET A C 1
ATOM 3386 O O A MET A 1 180 ? -12.175 19.325 -3.928 0.56 11.50 180 MET A O 1
ATOM 3387 O O B MET A 1 180 ? -12.097 19.608 -4.217 0.44 13.37 180 MET A O 1
ATOM 3414 N N . SER A 1 181 ? -14.286 19.459 -4.760 1.00 12.75 181 SER A N 1
ATOM 3415 C CA . SER A 1 181 ? -14.691 20.629 -3.994 1.00 13.72 181 SER A CA 1
ATOM 3416 C C . SER A 1 181 ? -15.652 20.286 -2.856 1.00 14.67 181 SER A C 1
ATOM 3417 O O . SER A 1 181 ? -15.769 21.072 -1.923 1.00 19.18 181 SER A O 1
ATOM 3425 N N . ARG A 1 182 ? -16.335 19.142 -2.927 1.00 15.55 182 ARG A N 1
ATOM 3426 C CA . ARG A 1 182 ? -17.309 18.737 -1.903 1.00 17.00 182 ARG A CA 1
ATOM 3427 C C . ARG A 1 182 ? -16.710 17.582 -1.108 1.00 18.86 182 ARG A C 1
ATOM 3428 O O . ARG A 1 182 ? -16.163 16.647 -1.677 1.00 25.44 182 ARG A O 1
ATOM 3449 N N A ASP A 1 183 ? -16.852 17.660 0.211 0.67 17.54 183 ASP A N 1
ATOM 3450 N N B ASP A 1 183 ? -16.778 17.672 0.210 0.33 17.01 183 ASP A N 1
ATOM 3451 C CA A ASP A 1 183 ? -16.203 16.763 1.167 0.67 18.30 183 ASP A CA 1
ATOM 3452 C CA B ASP A 1 183 ? -16.141 16.675 1.048 0.33 15.37 183 ASP A CA 1
ATOM 3453 C C A ASP A 1 183 ? -17.043 15.493 1.391 0.67 16.53 183 ASP A C 1
ATOM 3454 C C B ASP A 1 183 ? -17.058 15.494 1.260 0.33 15.36 183 ASP A C 1
ATOM 3455 O O A ASP A 1 183 ? -18.177 15.586 1.860 0.67 17.65 183 ASP A O 1
ATOM 3456 O O B ASP A 1 183 ? -18.241 15.647 1.551 0.33 17.00 183 ASP A O 1
ATOM 3473 N N . PHE A 1 184 ? -16.492 14.308 1.112 1.00 18.25 184 PHE A N 1
ATOM 3474 C CA . PHE A 1 184 ? -17.219 13.070 1.381 1.00 17.73 184 PHE A CA 1
ATOM 3475 C C . PHE A 1 184 ? -17.683 12.983 2.836 1.00 19.20 184 PHE A C 1
ATOM 3476 O O . PHE A 1 184 ? -18.741 12.433 3.114 1.00 24.03 184 PHE A O 1
ATOM 3493 N N . GLU A 1 185 ? -16.902 13.510 3.771 1.00 19.58 185 GLU A N 1
ATOM 3494 C CA . GLU A 1 185 ? -17.207 13.295 5.189 1.00 25.13 185 GLU A CA 1
ATOM 3495 C C . GLU A 1 185 ? -18.354 14.176 5.677 1.00 23.80 185 GLU A C 1
ATOM 3496 O O . GLU A 1 185 ? -19.146 13.764 6.527 1.00 28.01 185 GLU A O 1
ATOM 3508 N N . THR A 1 186 ? -18.447 15.386 5.144 1.00 20.35 186 THR A N 1
ATOM 3509 C CA . THR A 1 186 ? -19.382 16.370 5.674 1.00 19.61 186 THR A CA 1
ATOM 3510 C C . THR A 1 186 ? -20.523 16.695 4.712 1.00 20.40 186 THR A C 1
ATOM 3511 O O . THR A 1 186 ? -21.510 17.315 5.102 1.00 21.14 186 THR A O 1
ATOM 3522 N N . GLY A 1 187 ? -20.370 16.338 3.444 1.00 19.10 187 GLY A N 1
ATOM 3523 C CA . GLY A 1 187 ? -21.349 16.699 2.438 1.00 19.15 187 GLY A CA 1
ATOM 3524 C C . GLY A 1 187 ? -21.278 18.150 2.004 1.00 19.15 187 GLY A C 1
ATOM 3525 O O . GLY A 1 187 ? -22.124 18.595 1.239 1.00 24.00 187 GLY A O 1
ATOM 3529 N N . GLU A 1 188 ? -20.262 18.873 2.473 1.00 18.28 188 GLU A N 1
ATOM 3530 C CA . GLU A 1 188 ? -20.165 20.315 2.263 1.00 16.96 188 GLU A CA 1
ATOM 3531 C C . GLU A 1 188 ? -19.095 20.707 1.263 1.00 16.12 188 GLU A C 1
ATOM 3532 O O . GLU A 1 188 ? -18.029 20.105 1.208 1.00 17.15 188 GLU A O 1
ATOM 3544 N N A ILE A 1 189 ? -19.404 21.719 0.461 0.49 16.76 189 ILE A N 1
ATOM 3545 N N B ILE A 1 189 ? -19.388 21.756 0.501 0.51 15.62 189 ILE A N 1
ATOM 3546 C CA A ILE A 1 189 ? -18.397 22.409 -0.317 0.49 16.83 189 ILE A CA 1
ATOM 3547 C CA B ILE A 1 189 ? -18.401 22.410 -0.339 0.51 15.55 189 ILE A CA 1
ATOM 3548 C C A ILE A 1 189 ? -17.311 22.946 0.595 0.49 17.61 189 ILE A C 1
ATOM 3549 C C B ILE A 1 189 ? -17.321 23.069 0.507 0.51 16.69 189 ILE A C 1
ATOM 3550 O O A ILE A 1 189 ? -17.589 23.457 1.682 0.49 17.85 189 ILE A O 1
ATOM 3551 O O B ILE A 1 189 ? -17.614 23.808 1.450 0.51 18.09 189 ILE A O 1
ATOM 3582 N N . ASN A 1 190 ? -16.070 22.797 0.154 1.00 17.73 190 ASN A N 1
ATOM 3583 C CA . ASN A 1 190 ? -14.928 23.320 0.877 1.00 19.63 190 ASN A CA 1
ATOM 3584 C C . ASN A 1 190 ? -13.874 23.792 -0.115 1.00 18.28 190 ASN A C 1
ATOM 3585 O O . ASN A 1 190 ? -12.966 23.044 -0.483 1.00 17.82 190 ASN A O 1
ATOM 3596 N N . LYS A 1 191 ? -14.033 25.024 -0.583 1.00 19.94 191 LYS A N 1
ATOM 3597 C CA . LYS A 1 191 ? -13.182 25.538 -1.648 1.00 19.00 191 LYS A CA 1
ATOM 3598 C C . LYS A 1 191 ? -11.760 25.798 -1.172 1.00 19.54 191 LYS A C 1
ATOM 3599 O O . LYS A 1 191 ? -10.814 25.670 -1.945 1.00 18.79 191 LYS A O 1
ATOM 3618 N N . GLU A 1 192 ? -11.600 26.190 0.088 1.00 21.07 192 GLU A N 1
ATOM 3619 C CA . GLU A 1 192 ? -10.278 26.456 0.624 1.00 22.96 192 GLU A CA 1
ATOM 3620 C C . GLU A 1 192 ? -9.439 25.187 0.619 1.00 19.40 192 GLU A C 1
ATOM 3621 O O . GLU A 1 192 ? -8.273 25.220 0.235 1.00 19.16 192 GLU A O 1
ATOM 3633 N N A ASN A 1 193 ? -10.032 24.066 1.034 0.59 19.53 193 ASN A N 1
ATOM 3634 N N B ASN A 1 193 ? -10.012 24.070 1.038 0.41 20.73 193 ASN A N 1
ATOM 3635 C CA A ASN A 1 193 ? -9.315 22.791 1.033 0.59 18.14 193 ASN A CA 1
ATOM 3636 C CA B ASN A 1 193 ? -9.241 22.844 1.018 0.41 20.67 193 ASN A CA 1
ATOM 3637 C C A ASN A 1 193 ? -8.925 22.379 -0.384 0.59 15.30 193 ASN A C 1
ATOM 3638 C C B ASN A 1 193 ? -8.866 22.481 -0.414 0.41 18.58 193 ASN A C 1
ATOM 3639 O O A ASN A 1 193 ? -7.844 21.832 -0.602 0.59 14.92 193 ASN A O 1
ATOM 3640 O O B ASN A 1 193 ? -7.724 22.098 -0.676 0.41 19.87 193 ASN A O 1
ATOM 3661 N N . GLN A 1 194 ? -9.801 22.645 -1.348 1.00 17.07 194 GLN A N 1
ATOM 3662 C CA . GLN A 1 194 ? -9.512 22.317 -2.731 1.00 14.98 194 GLN A CA 1
ATOM 3663 C C . GLN A 1 194 ? -8.277 23.106 -3.218 1.00 14.10 194 GLN A C 1
ATOM 3664 O O . GLN A 1 194 ? -7.361 22.556 -3.846 1.00 13.60 194 GLN A O 1
ATOM 3678 N N A ARG A 1 195 ? -8.206 24.392 -2.904 0.60 15.19 195 ARG A N 1
ATOM 3679 N N B ARG A 1 195 ? -8.260 24.395 -2.903 0.40 14.63 195 ARG A N 1
ATOM 3680 C CA A ARG A 1 195 ? -7.044 25.191 -3.311 0.60 15.38 195 ARG A CA 1
ATOM 3681 C CA B ARG A 1 195 ? -7.125 25.250 -3.233 0.40 15.23 195 ARG A CA 1
ATOM 3682 C C A ARG A 1 195 ? -5.747 24.744 -2.636 0.60 16.29 195 ARG A C 1
ATOM 3683 C C B ARG A 1 195 ? -5.829 24.700 -2.649 0.40 14.86 195 ARG A C 1
ATOM 3684 O O A ARG A 1 195 ? -4.682 24.706 -3.267 0.60 14.87 195 ARG A O 1
ATOM 3685 O O B ARG A 1 195 ? -4.810 24.607 -3.341 0.40 14.19 195 ARG A O 1
ATOM 3726 N N A LYS A 1 196 ? -5.827 24.405 -1.353 0.60 16.79 196 LYS A N 1
ATOM 3727 N N B LYS A 1 196 ? -5.859 24.349 -1.367 0.40 14.22 196 LYS A N 1
ATOM 3728 C CA A LYS A 1 196 ? -4.663 23.868 -0.658 0.60 16.79 196 LYS A CA 1
ATOM 3729 C CA B LYS A 1 196 ? -4.650 23.886 -0.694 0.40 14.83 196 LYS A CA 1
ATOM 3730 C C A LYS A 1 196 ? -4.142 22.633 -1.387 0.60 15.44 196 LYS A C 1
ATOM 3731 C C B LYS A 1 196 ? -4.129 22.589 -1.306 0.40 13.96 196 LYS A C 1
ATOM 3732 O O A LYS A 1 196 ? -2.957 22.555 -1.720 0.60 15.19 196 LYS A O 1
ATOM 3733 O O B LYS A 1 196 ? -2.921 22.412 -1.457 0.40 13.11 196 LYS A O 1
ATOM 3770 N N . LEU A 1 197 ? -5.030 21.679 -1.655 1.00 14.38 197 LEU A N 1
ATOM 3771 C CA . LEU A 1 197 ? -4.621 20.428 -2.288 1.00 14.48 197 LEU A CA 1
ATOM 3772 C C . LEU A 1 197 ? -3.999 20.704 -3.651 1.00 13.93 197 LEU A C 1
ATOM 3773 O O . LEU A 1 197 ? -2.985 20.113 -4.019 1.00 14.44 197 LEU A O 1
ATOM 3789 N N . ILE A 1 198 ? -4.608 21.592 -4.423 1.00 13.10 198 ILE A N 1
ATOM 3790 C CA . ILE A 1 198 ? -4.061 21.908 -5.729 1.00 13.95 198 ILE A CA 1
ATOM 3791 C C . ILE A 1 198 ? -2.602 22.355 -5.596 1.00 13.23 198 ILE A C 1
ATOM 3792 O O . ILE A 1 198 ? -1.743 21.987 -6.404 1.00 14.32 198 ILE A O 1
ATOM 3808 N N . SER A 1 199 ? -2.323 23.155 -4.578 1.00 12.90 199 SER A N 1
ATOM 3809 C CA . SER A 1 199 ? -0.980 23.681 -4.373 1.00 13.96 199 SER A CA 1
ATOM 3810 C C . SER A 1 199 ? 0.053 22.641 -3.926 1.00 13.97 199 SER A C 1
ATOM 3811 O O . SER A 1 199 ? 1.252 22.952 -3.860 1.00 14.27 199 SER A O 1
ATOM 3819 N N . MET A 1 200 ? -0.399 21.429 -3.609 1.00 14.04 200 MET A N 1
ATOM 3820 C CA . MET A 1 200 ? 0.477 20.341 -3.171 1.00 14.15 200 MET A CA 1
ATOM 3821 C C . MET A 1 200 ? 0.810 19.351 -4.285 1.00 14.30 200 MET A C 1
ATOM 3822 O O . MET A 1 200 ? 1.580 18.411 -4.072 1.00 16.55 200 MET A O 1
ATOM 3836 N N . ILE A 1 201 ? 0.230 19.544 -5.465 1.00 14.65 201 ILE A N 1
ATOM 3837 C CA . ILE A 1 201 ? 0.408 18.589 -6.554 1.00 14.94 201 ILE A CA 1
ATOM 3838 C C . ILE A 1 201 ? 1.572 19.050 -7.452 1.00 15.95 201 ILE A C 1
ATOM 3839 O O . ILE A 1 201 ? 1.630 20.211 -7.861 1.00 17.24 201 ILE A O 1
ATOM 3855 N N . PRO A 1 202 ? 2.511 18.148 -7.755 1.00 16.85 202 PRO A N 1
ATOM 3856 C CA . PRO A 1 202 ? 3.634 18.534 -8.611 1.00 18.55 202 PRO A CA 1
ATOM 3857 C C . PRO A 1 202 ? 3.215 18.940 -10.011 1.00 18.37 202 PRO A C 1
ATOM 3858 O O . PRO A 1 202 ? 2.172 18.537 -10.509 1.00 18.23 202 PRO A O 1
ATOM 3869 N N . SER A 1 203 ? 4.065 19.734 -10.647 1.00 23.91 203 SER A N 1
ATOM 3870 C CA . SER A 1 203 ? 3.749 20.366 -11.916 1.00 27.33 203 SER A CA 1
ATOM 3871 C C . SER A 1 203 ? 3.577 19.366 -13.046 1.00 27.71 203 SER A C 1
ATOM 3872 O O . SER A 1 203 ? 2.904 19.665 -14.029 1.00 32.60 203 SER A O 1
ATOM 3880 N N . ASN A 1 204 ? 4.165 18.183 -12.911 1.00 25.74 204 ASN A N 1
ATOM 3881 C CA . ASN A 1 204 ? 4.060 17.175 -13.967 1.00 27.06 204 ASN A CA 1
ATOM 3882 C C . ASN A 1 204 ? 2.746 16.385 -13.965 1.00 23.40 204 ASN A C 1
ATOM 3883 O O . ASN A 1 204 ? 2.541 15.534 -14.824 1.00 28.59 204 ASN A O 1
ATOM 3894 N N . VAL A 1 205 ? 1.868 16.679 -13.014 1.00 18.08 205 VAL A N 1
ATOM 3895 C CA . VAL A 1 205 ? 0.556 16.058 -12.959 1.00 16.04 205 VAL A CA 1
ATOM 3896 C C . VAL A 1 205 ? -0.455 17.009 -13.594 1.00 15.72 205 VAL A C 1
ATOM 3897 O O . VAL A 1 205 ? -0.481 18.198 -13.279 1.00 18.06 205 VAL A O 1
ATOM 3910 N N . VAL A 1 206 ? -1.301 16.494 -14.476 1.00 14.44 206 VAL A N 1
ATOM 3911 C CA . VAL A 1 206 ? -2.412 17.271 -15.005 1.00 13.63 206 VAL A CA 1
ATOM 3912 C C . VAL A 1 206 ? -3.506 17.314 -13.962 1.00 12.83 206 VAL A C 1
ATOM 3913 O O . VAL A 1 206 ? -3.950 16.270 -13.508 1.00 14.11 206 VAL A O 1
ATOM 3926 N N A LYS A 1 207 ? -3.915 18.516 -13.570 0.40 12.09 207 LYS A N 1
ATOM 3927 N N B LYS A 1 207 ? -3.911 18.534 -13.608 0.60 13.46 207 LYS A N 1
ATOM 3928 C CA A LYS A 1 207 ? -4.793 18.705 -12.424 0.40 11.80 207 LYS A CA 1
ATOM 3929 C CA B LYS A 1 207 ? -4.777 18.816 -12.471 0.60 13.02 207 LYS A CA 1
ATOM 3930 C C A LYS A 1 207 ? -6.138 19.291 -12.846 0.40 11.45 207 LYS A C 1
ATOM 3931 C C B LYS A 1 207 ? -6.155 19.231 -12.970 0.60 11.65 207 LYS A C 1
ATOM 3932 O O A LYS A 1 207 ? -6.193 20.336 -13.505 0.40 10.49 207 LYS A O 1
ATOM 3933 O O B LYS A 1 207 ? -6.253 20.094 -13.848 0.60 12.87 207 LYS A O 1
ATOM 3970 N N . VAL A 1 208 ? -7.212 18.631 -12.406 1.00 11.23 208 VAL A N 1
ATOM 3971 C CA . VAL A 1 208 ? -8.580 18.969 -12.768 1.00 10.77 208 VAL A CA 1
ATOM 3972 C C . VAL A 1 208 ? -9.343 19.350 -11.506 1.00 10.39 208 VAL A C 1
ATOM 3973 O O . VAL A 1 208 ? -9.464 18.536 -10.589 1.00 11.81 208 VAL A O 1
ATOM 3986 N N . ALA A 1 209 ? -9.875 20.576 -11.459 1.00 11.27 209 ALA A N 1
ATOM 3987 C CA . ALA A 1 209 ? -10.737 20.989 -10.356 1.00 11.81 209 ALA A CA 1
ATOM 3988 C C . ALA A 1 209 ? -12.183 20.576 -10.631 1.00 11.53 209 ALA A C 1
ATOM 3989 O O . ALA A 1 209 ? -12.737 20.934 -11.686 1.00 13.61 209 ALA A O 1
ATOM 3996 N N . LYS A 1 210 ? -12.790 19.850 -9.692 1.00 13.09 210 LYS A N 1
ATOM 3997 C CA . LYS A 1 210 ? -14.158 19.317 -9.855 1.00 13.94 210 LYS A CA 1
ATOM 3998 C C . LYS A 1 210 ? -15.099 20.256 -9.139 1.00 15.52 210 LYS A C 1
ATOM 3999 O O . LYS A 1 210 ? -14.877 20.560 -7.948 1.00 16.63 210 LYS A O 1
ATOM 4015 N N . LEU A 1 211 ? -16.134 20.711 -9.866 1.00 15.62 211 LEU A N 1
ATOM 4016 C CA . LEU A 1 211 ? -17.040 21.778 -9.427 1.00 16.81 211 LEU A CA 1
ATOM 4017 C C . LEU A 1 211 ? -18.459 21.506 -9.889 1.00 16.25 211 LEU A C 1
ATOM 4018 O O . LEU A 1 211 ? -18.688 21.021 -11.008 1.00 17.88 211 LEU A O 1
ATOM 4034 N N . GLY A 1 212 ? -19.418 21.881 -9.062 1.00 17.20 212 GLY A N 1
ATOM 4035 C CA . GLY A 1 212 ? -20.807 21.890 -9.488 1.00 18.58 212 GLY A CA 1
ATOM 4036 C C . GLY A 1 212 ? -21.253 23.224 -10.051 1.00 19.17 212 GLY A C 1
ATOM 4037 O O . GLY A 1 212 ? -21.460 23.442 -11.253 1.00 16.72 212 GLY A O 1
ATOM 4041 N N . ILE A 1 213 ? -21.442 24.147 -9.124 1.00 20.90 213 ILE A N 1
ATOM 4042 C CA . ILE A 1 213 ? -21.642 25.530 -9.499 1.00 23.70 213 ILE A CA 1
ATOM 4043 C C . ILE A 1 213 ? -20.280 26.166 -9.750 1.00 25.10 213 ILE A C 1
ATOM 4044 O O . ILE A 1 213 ? -19.334 25.943 -8.993 1.00 28.30 213 ILE A O 1
ATOM 4060 N N . SER A 1 214 ? -20.157 26.956 -10.806 1.00 27.84 214 SER A N 1
ATOM 4061 C CA . SER A 1 214 ? -19.004 27.850 -10.886 1.00 27.80 214 SER A CA 1
ATOM 4062 C C . SER A 1 214 ? -19.238 29.118 -11.700 1.00 25.44 214 SER A C 1
ATOM 4063 O O . SER A 1 214 ? -20.298 29.325 -12.283 1.00 29.90 214 SER A O 1
ATOM 4071 N N . GLU A 1 215 ? -18.209 29.957 -11.722 1.00 25.24 215 GLU A N 1
ATOM 4072 C CA . GLU A 1 215 ? -18.277 31.302 -12.286 1.00 27.92 215 GLU A CA 1
ATOM 4073 C C . GLU A 1 215 ? -16.919 31.597 -12.894 1.00 27.32 215 GLU A C 1
ATOM 4074 O O . GLU A 1 215 ? -15.932 30.972 -12.510 1.00 27.81 215 GLU A O 1
ATOM 4086 N N . ARG A 1 216 ? -16.864 32.532 -13.840 1.00 28.41 216 ARG A N 1
ATOM 4087 C CA . ARG A 1 216 ? -15.626 32.785 -14.577 1.00 28.25 216 ARG A CA 1
ATOM 4088 C C . ARG A 1 216 ? -14.502 33.253 -13.669 1.00 28.35 216 ARG A C 1
ATOM 4089 O O . ARG A 1 216 ? -13.363 32.836 -13.828 1.00 28.97 216 ARG A O 1
ATOM 4110 N N . ASN A 1 217 ? -14.822 34.133 -12.729 1.00 29.34 217 ASN A N 1
ATOM 4111 C CA . ASN A 1 217 ? -13.823 34.622 -11.786 1.00 30.92 217 ASN A CA 1
ATOM 4112 C C . ASN A 1 217 ? -13.063 33.493 -11.114 1.00 29.22 217 ASN A C 1
ATOM 4113 O O . ASN A 1 217 ? -11.840 33.528 -11.034 1.00 29.09 217 ASN A O 1
ATOM 4124 N N . GLU A 1 218 ? -13.805 32.505 -10.624 1.00 28.30 218 GLU A N 1
ATOM 4125 C CA . GLU A 1 218 ? -13.217 31.394 -9.908 1.00 25.49 218 GLU A CA 1
ATOM 4126 C C . GLU A 1 218 ? -12.347 30.567 -10.857 1.00 25.39 218 GLU A C 1
ATOM 4127 O O . GLU A 1 218 ? -11.267 30.104 -10.482 1.00 27.39 218 GLU A O 1
ATOM 4139 N N . ILE A 1 219 ? -12.808 30.388 -12.093 1.00 26.19 219 ILE A N 1
ATOM 4140 C CA . ILE A 1 219 ? -12.021 29.653 -13.082 1.00 25.94 219 ILE A CA 1
ATOM 4141 C C . ILE A 1 219 ? -10.674 30.344 -13.313 1.00 25.65 219 ILE A C 1
ATOM 4142 O O . ILE A 1 219 ? -9.621 29.699 -13.323 1.00 28.68 219 ILE A O 1
ATOM 4158 N N . GLU A 1 220 ? -10.696 31.661 -13.472 1.00 29.13 220 GLU A N 1
ATOM 4159 C CA . GLU A 1 220 ? -9.460 32.405 -13.698 1.00 29.22 220 GLU A CA 1
ATOM 4160 C C . GLU A 1 220 ? -8.487 32.297 -12.519 1.00 31.74 220 GLU A C 1
ATOM 4161 O O . GLU A 1 220 ? -7.270 32.174 -12.707 1.00 32.61 220 GLU A O 1
ATOM 4173 N N . GLU A 1 221 ? -9.009 32.369 -11.300 1.00 30.64 221 GLU A N 1
ATOM 4174 C CA . GLU A 1 221 ? -8.141 32.296 -10.128 1.00 31.15 221 GLU A CA 1
ATOM 4175 C C . GLU A 1 221 ? -7.482 30.923 -10.043 1.00 29.97 221 GLU A C 1
ATOM 4176 O O . GLU A 1 221 ? -6.296 30.799 -9.728 1.00 29.74 221 GLU A O 1
ATOM 4188 N N . LEU A 1 222 ? -8.258 29.884 -10.317 1.00 28.45 222 LEU A N 1
ATOM 4189 C CA . LEU A 1 222 ? -7.764 28.531 -10.170 1.00 26.93 222 LEU A CA 1
ATOM 4190 C C . LEU A 1 222 ? -6.740 28.234 -11.249 1.00 25.10 222 LEU A C 1
ATOM 4191 O O . LEU A 1 222 ? -5.757 27.523 -11.031 1.00 25.31 222 LEU A O 1
ATOM 4207 N N . ARG A 1 223 ? -6.983 28.769 -12.432 1.00 27.18 223 ARG A N 1
ATOM 4208 C CA . ARG A 1 223 ? -6.056 28.588 -13.518 1.00 25.15 223 ARG A CA 1
ATOM 4209 C C . ARG A 1 223 ? -4.718 29.222 -13.136 1.00 29.74 223 ARG A C 1
ATOM 4210 O O . ARG A 1 223 ? -3.652 28.646 -13.367 1.00 29.94 223 ARG A O 1
ATOM 4231 N N . LYS A 1 224 ? -4.789 30.384 -12.496 1.00 29.35 224 LYS A N 1
ATOM 4232 C CA . LYS A 1 224 ? -3.602 31.062 -11.991 1.00 32.49 224 LYS A CA 1
ATOM 4233 C C . LYS A 1 224 ? -2.812 30.167 -11.030 1.00 33.26 224 LYS A C 1
ATOM 4234 O O . LYS A 1 224 ? -1.585 30.196 -11.001 1.00 34.34 224 LYS A O 1
ATOM 4253 N N . LEU A 1 225 ? -3.529 29.377 -10.244 1.00 31.05 225 LEU A N 1
ATOM 4254 C CA . LEU A 1 225 ? -2.916 28.485 -9.264 1.00 28.30 225 LEU A CA 1
ATOM 4255 C C . LEU A 1 225 ? -2.395 27.166 -9.854 1.00 28.19 225 LEU A C 1
ATOM 4256 O O . LEU A 1 225 ? -1.851 26.327 -9.130 1.00 27.19 225 LEU A O 1
ATOM 4272 N N . GLY A 1 226 ? -2.559 26.981 -11.159 1.00 27.49 226 GLY A N 1
ATOM 4273 C CA . GLY A 1 226 ? -1.980 25.831 -11.841 1.00 24.64 226 GLY A CA 1
ATOM 4274 C C . GLY A 1 226 ? -2.962 24.737 -12.243 1.00 21.72 226 GLY A C 1
ATOM 4275 O O . GLY A 1 226 ? -2.563 23.724 -12.800 1.00 21.14 226 GLY A O 1
ATOM 4279 N N . VAL A 1 227 ? -4.244 24.932 -11.974 1.00 18.62 227 VAL A N 1
ATOM 4280 C CA . VAL A 1 227 ? -5.251 24.000 -12.467 1.00 16.81 227 VAL A CA 1
ATOM 4281 C C . VAL A 1 227 ? -5.213 23.956 -13.990 1.00 15.91 227 VAL A C 1
ATOM 4282 O O . VAL A 1 227 ? -5.210 24.996 -14.657 1.00 18.19 227 VAL A O 1
ATOM 4295 N N . ASN A 1 228 ? -5.223 22.751 -14.541 1.00 14.34 228 ASN A N 1
ATOM 4296 C CA . ASN A 1 228 ? -5.214 22.569 -15.984 1.00 14.73 228 ASN A CA 1
ATOM 4297 C C . ASN A 1 228 ? -6.590 22.508 -16.638 1.00 14.07 228 ASN A C 1
ATOM 4298 O O . ASN A 1 228 ? -6.747 22.979 -17.775 1.00 14.38 228 ASN A O 1
ATOM 4309 N N . ALA A 1 229 ? -7.580 21.964 -15.939 1.00 12.43 229 ALA A N 1
ATOM 4310 C CA . ALA A 1 229 ? -8.921 21.834 -16.490 1.00 11.99 229 ALA A CA 1
ATOM 4311 C C . ALA A 1 229 ? -9.937 21.800 -15.370 1.00 11.27 229 ALA A C 1
ATOM 4312 O O . ALA A 1 229 ? -9.576 21.669 -14.192 1.00 12.23 229 ALA A O 1
ATOM 4319 N N . PHE A 1 230 ? -11.203 21.923 -15.769 1.00 11.51 230 PHE A N 1
ATOM 4320 C CA . PHE A 1 230 ? -12.310 22.076 -14.837 1.00 11.64 230 PHE A CA 1
ATOM 4321 C C . PHE A 1 230 ? -13.384 21.083 -15.203 1.00 11.80 230 PHE A C 1
ATOM 4322 O O . PHE A 1 230 ? -13.866 21.098 -16.335 1.00 14.22 230 PHE A O 1
ATOM 4339 N N A LEU A 1 231 ? -13.686 20.174 -14.280 0.12 11.97 231 LEU A N 1
ATOM 4340 N N B LEU A 1 231 ? -13.841 20.300 -14.227 0.88 10.50 231 LEU A N 1
ATOM 4341 C CA A LEU A 1 231 ? -14.871 19.331 -14.369 0.12 12.03 231 LEU A CA 1
ATOM 4342 C CA B LEU A 1 231 ? -14.856 19.279 -14.442 0.88 10.74 231 LEU A CA 1
ATOM 4343 C C A LEU A 1 231 ? -16.045 20.095 -13.802 0.12 11.29 231 LEU A C 1
ATOM 4344 C C B LEU A 1 231 ? -16.128 19.818 -13.799 0.88 11.31 231 LEU A C 1
ATOM 4345 O O A LEU A 1 231 ? -16.018 20.514 -12.644 0.12 10.46 231 LEU A O 1
ATOM 4346 O O B LEU A 1 231 ? -16.234 19.815 -12.582 0.88 12.28 231 LEU A O 1
ATOM 4377 N N . ILE A 1 232 ? -17.062 20.320 -14.621 1.00 10.88 232 ILE A N 1
ATOM 4378 C CA . ILE A 1 232 ? -18.190 21.125 -14.159 1.00 10.82 232 ILE A CA 1
ATOM 4379 C C . ILE A 1 232 ? -19.518 20.450 -14.486 1.00 9.98 232 ILE A C 1
ATOM 4380 O O . ILE A 1 232 ? -19.756 20.093 -15.632 1.00 9.88 232 ILE A O 1
ATOM 4396 N N A SER A 1 233 ? -20.401 20.342 -13.490 0.70 11.09 233 SER A N 1
ATOM 4397 N N B SER A 1 233 ? -20.336 20.222 -13.456 0.30 10.23 233 SER A N 1
ATOM 4398 C CA A SER A 1 233 ? -21.631 19.555 -13.633 0.70 10.44 233 SER A CA 1
ATOM 4399 C CA B SER A 1 233 ? -21.655 19.607 -13.623 0.30 10.42 233 SER A CA 1
ATOM 4400 C C A SER A 1 233 ? -22.890 20.403 -13.510 0.70 8.87 233 SER A C 1
ATOM 4401 C C B SER A 1 233 ? -22.769 20.644 -13.517 0.30 9.29 233 SER A C 1
ATOM 4402 O O A SER A 1 233 ? -23.444 20.807 -14.520 0.70 8.74 233 SER A O 1
ATOM 4403 O O B SER A 1 233 ? -23.213 21.180 -14.527 0.30 9.19 233 SER A O 1
ATOM 4418 N N A SER A 1 234 ? -23.347 20.659 -12.288 0.70 9.41 234 SER A N 1
ATOM 4419 N N B SER A 1 234 ? -23.235 20.915 -12.303 0.30 10.17 234 SER A N 1
ATOM 4420 C CA A SER A 1 234 ? -24.670 21.245 -12.072 0.70 11.71 234 SER A CA 1
ATOM 4421 C CA B SER A 1 234 ? -24.614 21.350 -12.116 0.30 10.38 234 SER A CA 1
ATOM 4422 C C A SER A 1 234 ? -24.912 22.489 -12.910 0.70 10.90 234 SER A C 1
ATOM 4423 C C B SER A 1 234 ? -24.877 22.722 -12.743 0.30 9.54 234 SER A C 1
ATOM 4424 O O A SER A 1 234 ? -25.951 22.613 -13.545 0.70 11.11 234 SER A O 1
ATOM 4425 O O B SER A 1 234 ? -25.966 22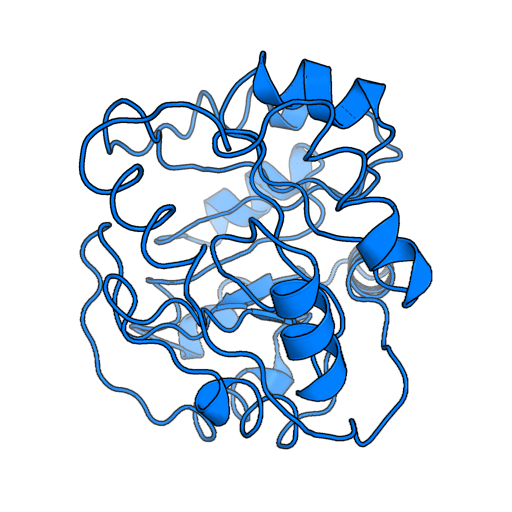.962 -13.248 0.30 9.16 234 SER A O 1
ATOM 4440 N N A SER A 1 235 ? -23.970 23.422 -12.902 0.70 11.32 235 SER A N 1
ATOM 4441 N N B SER A 1 235 ? -23.887 23.613 -12.736 0.30 9.30 235 SER A N 1
ATOM 4442 C CA A SER A 1 235 ? -24.254 24.721 -13.499 0.70 12.36 235 SER A CA 1
ATOM 4443 C CA B SER A 1 235 ? -23.996 24.845 -13.528 0.30 10.04 235 SER A CA 1
ATOM 4444 C C A SER A 1 235 ? -24.427 24.603 -15.008 0.70 10.36 235 SER A C 1
ATOM 4445 C C B SER A 1 235 ? -24.459 24.541 -14.954 0.30 8.95 235 SER A C 1
ATOM 4446 O O A SER A 1 235 ? -25.164 25.392 -15.612 0.70 10.23 235 SER A O 1
ATOM 4447 O O B SER A 1 235 ? -25.445 25.103 -15.434 0.30 9.21 235 SER A O 1
ATOM 4462 N N . LEU A 1 236 ? -23.742 23.644 -15.617 1.00 10.12 236 LEU A N 1
ATOM 4463 C CA . LEU A 1 236 ? -23.897 23.387 -17.048 1.00 9.16 236 LEU A CA 1
ATOM 4464 C C . LEU A 1 236 ? -25.115 22.528 -17.377 1.00 9.23 236 LEU A C 1
ATOM 4465 O O . LEU A 1 236 ? -25.753 22.724 -18.395 1.00 9.78 236 LEU A O 1
ATOM 4481 N N A MET A 1 237 ? -25.436 21.566 -16.508 0.92 8.94 237 MET A N 1
ATOM 4482 N N B MET A 1 237 ? -25.439 21.599 -16.482 0.08 9.04 237 MET A N 1
ATOM 4483 C CA A MET A 1 237 ? -26.666 20.805 -16.694 0.92 8.96 237 MET A CA 1
ATOM 4484 C CA B MET A 1 237 ? -26.647 20.792 -16.609 0.08 9.00 237 MET A CA 1
ATOM 4485 C C A MET A 1 237 ? -27.886 21.712 -16.586 0.92 9.22 237 MET A C 1
ATOM 4486 C C B MET A 1 237 ? -27.911 21.644 -16.484 0.08 8.71 237 MET A C 1
ATOM 4487 O O A MET A 1 237 ? -28.899 21.481 -17.255 0.92 10.22 237 MET A O 1
ATOM 4488 O O B MET A 1 237 ? -28.960 21.295 -17.026 0.08 7.60 237 MET A O 1
ATOM 4515 N N . ARG A 1 238 ? -27.806 22.746 -15.747 1.00 9.36 238 ARG A N 1
ATOM 4516 C CA . ARG A 1 238 ? -28.909 23.697 -15.584 1.00 9.93 238 ARG A CA 1
ATOM 4517 C C . ARG A 1 238 ? -28.932 24.790 -16.654 1.00 10.05 238 ARG A C 1
ATOM 4518 O O . ARG A 1 238 ? -30.004 25.248 -17.023 1.00 12.21 238 ARG A O 1
ATOM 4539 N N . ASN A 1 239 ? -27.783 25.212 -17.150 1.00 10.04 239 ASN A N 1
ATOM 4540 C CA . ASN A 1 239 ? -27.716 26.254 -18.174 1.00 10.35 239 ASN A CA 1
ATOM 4541 C C . ASN A 1 239 ? -26.513 25.996 -19.076 1.00 9.99 239 ASN A C 1
ATOM 4542 O O . ASN A 1 239 ? -25.448 26.561 -18.868 1.00 10.54 239 ASN A O 1
ATOM 4553 N N . PRO A 1 240 ? -26.666 25.138 -20.088 1.00 9.88 240 PRO A N 1
ATOM 4554 C CA . PRO A 1 240 ? -25.537 24.736 -20.925 1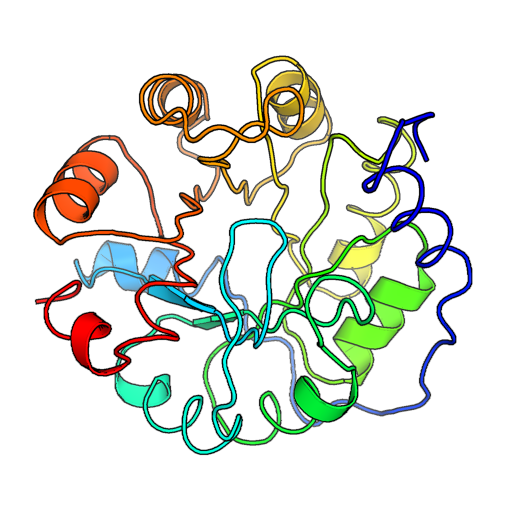.00 9.78 240 PRO A CA 1
ATOM 4555 C C . PRO A 1 240 ? -24.760 25.907 -21.504 1.00 10.31 240 PRO A C 1
ATOM 4556 O O . PRO A 1 240 ? -23.531 25.863 -21.563 1.00 10.64 240 PRO A O 1
ATOM 4567 N N . GLU A 1 241 ? -25.466 26.949 -21.927 1.00 10.60 241 GLU A N 1
ATOM 4568 C CA . GLU A 1 241 ? -24.801 28.073 -22.609 1.00 11.94 241 GLU A CA 1
ATOM 4569 C C . GLU A 1 241 ? -23.808 28.798 -21.692 1.00 11.61 241 GLU A C 1
ATOM 4570 O O . GLU A 1 241 ? -22.946 29.531 -22.183 1.00 13.05 241 GLU A O 1
ATOM 4582 N N . LYS A 1 242 ? -23.897 28.591 -20.379 1.00 11.42 242 LYS A N 1
ATOM 4583 C CA . LYS A 1 242 ? -22.939 29.177 -19.465 1.00 12.36 242 LYS A CA 1
ATOM 4584 C C . LYS A 1 242 ? -21.497 28.816 -19.816 1.00 12.23 242 LYS A C 1
ATOM 4585 O O . LYS A 1 242 ? -20.579 29.564 -19.494 1.00 14.14 242 LYS A O 1
ATOM 4604 N N . ILE A 1 243 ? -21.270 27.679 -20.461 1.00 11.43 243 ILE A N 1
ATOM 4605 C CA . ILE A 1 243 ? -19.890 27.309 -20.758 1.00 11.45 243 ILE A CA 1
ATOM 4606 C C . ILE A 1 243 ? -19.199 28.387 -21.591 1.00 12.81 243 ILE A C 1
ATOM 4607 O O . ILE A 1 243 ? -17.986 28.597 -21.451 1.00 13.85 243 ILE A O 1
ATOM 4623 N N . LYS A 1 244 ? -19.938 29.063 -22.464 1.00 13.83 244 LYS A N 1
ATOM 4624 C CA . LYS A 1 244 ? -19.313 30.062 -23.317 1.00 15.78 244 LYS A CA 1
ATOM 4625 C C . LYS A 1 244 ? -18.729 31.205 -22.500 1.00 17.81 244 LYS A C 1
ATOM 4626 O O . LYS A 1 244 ? -17.627 31.678 -22.767 1.00 20.73 244 LYS A O 1
ATOM 4645 N N A GLU A 1 245 ? -19.492 31.684 -21.524 0.26 18.91 245 GLU A N 1
ATOM 4646 N N B GLU A 1 245 ? -19.481 31.631 -21.490 0.74 19.17 245 GLU A N 1
ATOM 4647 C CA A GLU A 1 245 ? -18.995 32.723 -20.633 0.26 20.53 245 GLU A CA 1
ATOM 4648 C CA B GLU A 1 245 ? -19.062 32.717 -20.608 0.74 23.10 245 GLU A CA 1
ATOM 4649 C C A GLU A 1 245 ? -17.773 32.201 -19.897 0.26 20.27 245 GLU A C 1
ATOM 4650 C C B GLU A 1 245 ? -17.892 32.262 -19.726 0.74 22.25 245 GLU A C 1
ATOM 4651 O O A GLU A 1 245 ? -16.746 32.873 -19.821 0.26 21.13 245 GLU A O 1
ATOM 4652 O O B GLU A 1 245 ? -17.015 33.051 -19.371 0.74 25.05 245 GLU A O 1
ATOM 4675 N N . LEU A 1 246 ? -17.871 30.980 -19.384 1.00 20.18 246 LEU A N 1
ATOM 4676 C CA . LEU A 1 246 ? -16.812 30.443 -18.553 1.00 20.20 246 LEU A CA 1
ATOM 4677 C C . LEU A 1 246 ? -15.492 30.337 -19.309 1.00 20.79 246 LEU A C 1
ATOM 4678 O O . LEU A 1 246 ? -14.422 30.402 -18.701 1.00 24.43 246 LEU A O 1
ATOM 4694 N N A ILE A 1 247 ? -15.583 30.181 -20.622 0.44 19.41 247 ILE A N 1
ATOM 4695 N N B ILE A 1 247 ? -15.542 30.161 -20.637 0.56 20.02 247 ILE A N 1
ATOM 4696 C CA A ILE A 1 247 ? -14.403 30.081 -21.459 0.44 19.46 247 ILE A CA 1
ATOM 4697 C CA B ILE A 1 247 ? -14.306 30.087 -21.446 0.56 21.42 247 ILE A CA 1
ATOM 4698 C C A ILE A 1 247 ? -13.885 31.464 -21.861 0.44 22.34 247 ILE A C 1
ATOM 4699 C C B ILE A 1 247 ? -13.925 31.364 -22.201 0.56 23.99 247 ILE A C 1
ATOM 4700 O O A ILE A 1 247 ? -12.685 31.710 -21.844 0.44 24.54 247 ILE A O 1
ATOM 4701 O O B ILE A 1 247 ? -12.847 31.436 -22.793 0.56 24.74 247 ILE A O 1
ATOM 4732 N N . GLU A 1 248 ? -14.799 32.362 -22.213 0.93 25.74 248 GLU A N 1
ATOM 4733 C CA . GLU A 1 248 ? -14.451 33.616 -22.876 1.00 33.41 248 GLU A CA 1
ATOM 4734 C C . GLU A 1 248 ? -14.257 34.678 -21.812 1.00 38.95 248 GLU A C 1
ATOM 4735 O O . GLU A 1 248 ? -15.053 34.772 -20.877 1.00 40.57 248 GLU A O 1
#

Sequence (247 aa):
PRYLKGWLLEDVVVQLLSLRRPSVVRASSRQRPIISLNERRILEFNKRNITAIIAVYEERRKSSPSGLDVERDPIIEYAKKFMERYAVGLSIITTEEKYFNGSYETLRRKIASSSSVSSIPIILMMSSDFIIVKESQIDDAYNLGADTVLLLIVKKILTERELEESLLLEYARSYGMMEPPLIILINDEENDLDIALRIGARFIGIMMSRDDFETGEIINKENNQRRKKLISMIPSNVVKKVAKLGISERNEIEELRKLGVNAFLLISSSSSSLMMRNPEKIKEELIIE